Protein AF-0000000087415893 (afdb_homodimer)

Solvent-accessible surface area (backbone atoms only — not comparable to full-atom values): 10547 Å² total; per-residue (Å²): 118,69,45,80,70,49,75,46,77,46,80,34,50,35,38,40,35,32,38,32,48,84,86,47,77,44,42,33,39,37,34,57,44,80,85,52,80,60,22,23,41,38,30,36,65,82,80,17,30,31,47,74,41,27,21,70,57,33,67,35,47,67,57,49,20,64,56,62,68,42,86,50,66,66,61,30,47,51,47,23,58,53,44,41,74,73,33,50,78,59,78,69,84,60,77,76,125,116,70,44,80,71,49,76,47,75,44,78,35,50,34,39,40,35,31,38,33,48,86,86,47,77,44,42,34,41,38,35,57,43,79,84,52,80,59,23,24,41,38,30,35,64,82,80,18,30,33,46,74,40,26,21,69,56,34,68,36,48,67,57,48,20,65,57,62,69,43,86,51,67,66,60,30,48,51,47,23,57,53,42,40,73,72,32,50,77,55,78,71,82,59,78,76,124

Structure (mmCIF, N/CA/C/O backbone):
data_AF-0000000087415893-model_v1
#
loop_
_entity.id
_entity.type
_entity.pdbx_description
1 polymer 'DUF3055 domain-containing protein'
#
loop_
_atom_site.group_PDB
_atom_site.id
_atom_site.type_symbol
_atom_site.label_atom_id
_atom_site.label_alt_id
_atom_site.label_comp_id
_atom_site.label_asym_id
_atom_site.label_entity_id
_atom_site.label_seq_id
_atom_site.pdbx_PDB_ins_code
_atom_site.Cartn_x
_atom_site.Cartn_y
_atom_site.Cartn_z
_atom_site.occupancy
_atom_site.B_iso_or_equiv
_atom_site.auth_seq_id
_atom_site.auth_comp_id
_atom_site.auth_asym_id
_atom_site.auth_atom_id
_atom_site.pdbx_PDB_model_num
ATOM 1 N N . MET A 1 1 ? 3.494 25.594 3.469 1 82.75 1 MET A N 1
ATOM 2 C CA . MET A 1 1 ? 2.047 25.578 3.273 1 82.75 1 MET A CA 1
ATOM 3 C C . MET A 1 1 ? 1.619 24.359 2.455 1 82.75 1 MET A C 1
ATOM 5 O O . MET A 1 1 ? 2.301 23.984 1.502 1 82.75 1 MET A O 1
ATOM 9 N N . PHE A 1 2 ? 0.597 23.5 3.023 1 88.38 2 PHE A N 1
ATOM 10 C CA . PHE A 1 2 ? 0.115 22.344 2.279 1 88.38 2 PHE A CA 1
ATOM 11 C C . PHE A 1 2 ? -1.394 22.422 2.076 1 88.38 2 PHE A C 1
ATOM 13 O O . PHE A 1 2 ? -2.084 23.156 2.779 1 88.38 2 PHE A O 1
ATOM 20 N N . GLU A 1 3 ? -1.803 21.797 0.936 1 93.69 3 GLU A N 1
ATOM 21 C CA . GLU A 1 3 ? -3.213 21.844 0.563 1 93.69 3 GLU A CA 1
ATOM 22 C C . GLU A 1 3 ? -3.756 20.453 0.247 1 93.69 3 GLU A C 1
ATOM 24 O O . GLU A 1 3 ? -3.084 19.656 -0.406 1 93.69 3 GLU A O 1
ATOM 29 N N . ARG A 1 4 ? -4.992 20.328 0.727 1 94.38 4 ARG A N 1
ATOM 30 C CA . ARG A 1 4 ? -5.742 19.141 0.293 1 94.38 4 ARG A CA 1
ATOM 31 C C . ARG A 1 4 ? -6.391 19.391 -1.066 1 94.38 4 ARG A C 1
ATOM 33 O O . ARG A 1 4 ? -7.18 20.312 -1.23 1 94.38 4 ARG A O 1
ATOM 40 N N . LEU A 1 5 ? -6.121 18.5 -1.959 1 96.31 5 LEU A N 1
ATOM 41 C CA . LEU A 1 5 ? -6.613 18.688 -3.318 1 96.31 5 LEU A CA 1
ATOM 42 C C . LEU A 1 5 ? -7.965 18 -3.508 1 96.31 5 LEU A C 1
ATOM 44 O O . LEU A 1 5 ? -8.875 18.578 -4.117 1 96.31 5 LEU A O 1
ATOM 48 N N . TYR A 1 6 ? -8.102 16.859 -3.129 1 96.81 6 TYR A N 1
ATOM 49 C CA . TYR A 1 6 ? -9.344 16.094 -3.184 1 96.81 6 TYR A CA 1
ATOM 50 C C . TYR A 1 6 ? -9.375 15.023 -2.094 1 96.81 6 TYR A C 1
ATOM 52 O O . TYR A 1 6 ? -8.336 14.711 -1.501 1 96.81 6 TYR A O 1
ATOM 60 N N . GLU 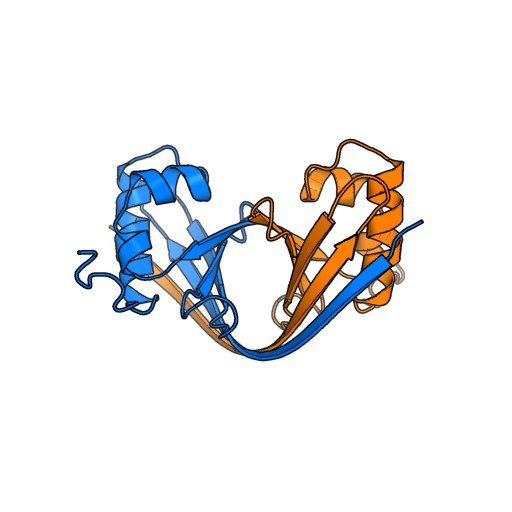A 1 7 ? -10.531 14.539 -1.816 1 97.12 7 GLU A N 1
ATOM 61 C CA . GLU A 1 7 ? -10.734 13.383 -0.952 1 97.12 7 GLU A CA 1
ATOM 62 C C . GLU A 1 7 ? -11.945 12.562 -1.404 1 97.12 7 GLU A C 1
ATOM 64 O O . GLU A 1 7 ? -13.047 13.102 -1.55 1 97.12 7 GLU A O 1
ATOM 69 N N . THR A 1 8 ? -11.672 11.383 -1.706 1 97.12 8 THR A N 1
ATOM 70 C CA . THR A 1 8 ? -12.734 10.453 -2.078 1 97.12 8 THR A CA 1
ATOM 71 C C . THR A 1 8 ? -12.742 9.242 -1.148 1 97.12 8 THR A C 1
ATOM 73 O O . THR A 1 8 ? -11.688 8.766 -0.738 1 97.12 8 THR A O 1
ATOM 76 N N . SER A 1 9 ? -13.938 8.836 -0.753 1 97.75 9 SER A N 1
ATOM 77 C CA . SER A 1 9 ? -14.102 7.668 0.11 1 97.75 9 SER A CA 1
ATOM 78 C C . SER A 1 9 ? -14.891 6.57 -0.595 1 97.75 9 SER A C 1
ATOM 80 O O . SER A 1 9 ? -15.812 6.852 -1.367 1 97.75 9 SER A O 1
ATOM 82 N N . GLU A 1 10 ? -14.539 5.387 -0.304 1 97.44 10 GLU A N 1
ATOM 83 C CA . GLU A 1 10 ? -15.297 4.23 -0.765 1 97.44 10 GLU A CA 1
ATOM 84 C C . GLU A 1 10 ? -15.266 3.1 0.261 1 97.44 10 GLU A C 1
ATOM 86 O O . GLU A 1 10 ? -14.359 3.043 1.097 1 97.44 10 GLU A O 1
ATOM 91 N N . THR A 1 11 ? -16.344 2.334 0.26 1 98 11 THR A N 1
ATOM 92 C CA . THR A 1 11 ? -16.359 1.063 0.976 1 98 11 THR A CA 1
ATOM 93 C C . THR A 1 11 ? -16.094 -0.097 0.021 1 98 11 THR A C 1
ATOM 95 O O . THR A 1 11 ? -16.812 -0.273 -0.963 1 98 11 THR A O 1
ATOM 98 N N . THR A 1 12 ? -14.992 -0.793 0.292 1 98 12 THR A N 1
ATOM 99 C CA . THR A 1 12 ? -14.625 -1.837 -0.658 1 98 12 THR A CA 1
ATOM 100 C C . THR A 1 12 ? -14.094 -3.068 0.071 1 98 12 THR A C 1
ATOM 102 O O . THR A 1 12 ? -13.93 -3.051 1.292 1 98 12 THR A O 1
ATOM 105 N N . LYS A 1 13 ? -13.938 -4.109 -0.738 1 97.94 13 LYS A N 1
ATOM 106 C CA . LYS A 1 13 ? -13.359 -5.352 -0.223 1 97.94 13 LYS A CA 1
ATOM 107 C C . LYS A 1 13 ? -11.836 -5.273 -0.175 1 97.94 13 LYS A C 1
ATOM 109 O O . LYS A 1 13 ? -11.211 -4.781 -1.112 1 97.94 13 LYS A O 1
ATOM 114 N N . VAL A 1 14 ? -11.273 -5.723 0.924 1 98.56 14 VAL A N 1
ATOM 115 C CA . VAL A 1 14 ? -9.836 -5.898 1.084 1 98.56 14 VAL A CA 1
ATOM 116 C C . VAL A 1 14 ? -9.531 -7.332 1.52 1 98.56 14 VAL A C 1
ATOM 118 O O . VAL A 1 14 ? -10.156 -7.848 2.449 1 98.56 14 VAL A O 1
ATOM 121 N N . ASN A 1 15 ? -8.648 -7.98 0.782 1 98.38 15 ASN A N 1
ATOM 122 C CA . ASN A 1 15 ? -8.148 -9.297 1.174 1 98.38 15 ASN A CA 1
ATOM 123 C C . ASN A 1 15 ? -6.734 -9.219 1.736 1 98.38 15 ASN A C 1
ATOM 125 O O . ASN A 1 15 ? -5.883 -8.523 1.186 1 98.38 15 ASN A O 1
ATOM 129 N N . PHE A 1 16 ? -6.535 -9.828 2.857 1 98.5 16 PHE A N 1
ATOM 130 C CA . PHE A 1 16 ? -5.184 -10.078 3.35 1 98.5 16 PHE A CA 1
ATOM 131 C C . PHE A 1 16 ? -4.816 -11.547 3.186 1 98.5 16 PHE A C 1
ATOM 133 O O . PHE A 1 16 ? -5.57 -12.43 3.598 1 98.5 16 PHE A O 1
ATOM 140 N N . VAL A 1 17 ? -3.65 -11.742 2.535 1 98.06 17 VAL A N 1
ATOM 141 C CA . VAL A 1 17 ? -3.279 -13.117 2.193 1 98.06 17 VAL A CA 1
ATOM 142 C C . VAL A 1 17 ? -1.827 -13.367 2.588 1 98.06 17 VAL A C 1
ATOM 144 O O . VAL A 1 17 ? -0.959 -12.523 2.367 1 98.06 17 VAL A O 1
ATOM 147 N N . GLY A 1 18 ? -1.672 -14.438 3.26 1 97.06 18 GLY A N 1
ATOM 148 C CA . GLY A 1 18 ? -0.328 -14.953 3.482 1 97.06 18 GLY A CA 1
ATOM 149 C C . GLY A 1 18 ? 0.097 -15.977 2.453 1 97.06 18 GLY A C 1
ATOM 150 O O . GLY A 1 18 ? -0.661 -16.906 2.137 1 97.06 18 GLY A O 1
ATOM 151 N N . PHE A 1 19 ? 1.213 -15.758 1.894 1 93.56 19 PHE 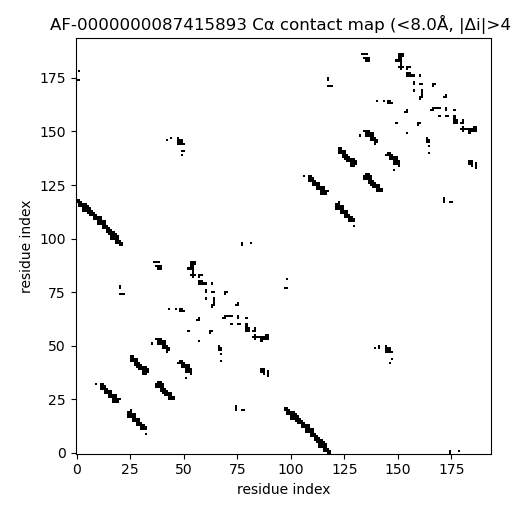A N 1
ATOM 152 C CA . PHE A 1 19 ? 1.792 -16.562 0.824 1 93.56 19 PHE A CA 1
ATOM 153 C C . PHE A 1 19 ? 3.201 -17.016 1.189 1 93.56 19 PHE A C 1
ATOM 155 O O . PHE A 1 19 ? 4.004 -16.219 1.69 1 93.56 19 PHE A O 1
ATOM 162 N N . ALA A 1 20 ? 3.475 -18.359 1.079 1 94.06 20 ALA A N 1
ATOM 163 C CA . ALA A 1 20 ? 4.832 -18.844 1.301 1 94.06 20 ALA A CA 1
ATOM 164 C C . ALA A 1 20 ? 5.406 -19.453 0.028 1 94.06 20 ALA A C 1
ATOM 166 O O . ALA A 1 20 ? 4.777 -20.312 -0.596 1 94.06 20 ALA A O 1
ATOM 167 N N . SER A 1 21 ? 6.477 -18.875 -0.347 1 89.38 21 SER A N 1
ATOM 168 C CA . SER A 1 21 ? 7.262 -19.531 -1.397 1 89.38 21 SER A CA 1
ATOM 169 C C . SER A 1 21 ? 8.289 -20.484 -0.812 1 89.38 21 SER A C 1
ATOM 171 O O . SER A 1 21 ? 8.336 -20.688 0.403 1 89.38 21 SER A O 1
ATOM 173 N N . GLU A 1 22 ? 9.133 -21.047 -1.62 1 88.69 22 GLU A N 1
ATOM 174 C CA . GLU A 1 22 ? 10.203 -21.922 -1.138 1 88.69 22 GLU A CA 1
ATOM 175 C C . GLU A 1 22 ? 11.219 -21.141 -0.304 1 88.69 22 GLU A C 1
ATOM 177 O O . GLU A 1 22 ? 11.812 -21.672 0.625 1 88.69 22 GLU A O 1
ATOM 182 N N . LYS A 1 23 ? 11.227 -19.891 -0.592 1 88.56 23 LYS A N 1
ATOM 183 C CA . LYS A 1 23 ? 12.32 -19.125 -0.017 1 88.56 23 LYS A CA 1
ATOM 184 C C . LYS A 1 23 ? 11.805 -18.141 1.039 1 88.56 23 LYS A C 1
ATOM 186 O O . LYS A 1 23 ? 12.531 -17.781 1.969 1 88.56 23 LYS A O 1
ATOM 191 N N . ALA A 1 24 ? 10.523 -17.734 0.876 1 87.5 24 ALA A N 1
ATOM 192 C CA . ALA A 1 24 ? 10.109 -16.625 1.747 1 87.5 24 ALA A CA 1
ATOM 193 C C . ALA A 1 24 ? 8.609 -16.656 1.991 1 87.5 24 ALA A C 1
ATOM 195 O O . ALA A 1 24 ? 7.863 -17.312 1.254 1 87.5 24 ALA A O 1
ATOM 196 N N . ARG A 1 25 ? 8.32 -16.031 3.117 1 92.06 25 ARG A N 1
ATOM 197 C CA . ARG A 1 25 ? 6.922 -15.766 3.447 1 92.06 25 ARG A CA 1
ATOM 198 C C . ARG A 1 25 ? 6.539 -14.336 3.082 1 92.06 25 ARG A C 1
ATOM 200 O O . ARG A 1 25 ? 7.301 -13.398 3.33 1 92.06 25 ARG A O 1
ATOM 207 N N . TYR A 1 26 ? 5.344 -14.188 2.494 1 93.81 26 TYR A N 1
ATOM 208 C CA . TYR A 1 26 ? 4.852 -12.867 2.129 1 93.81 26 TYR A CA 1
ATOM 209 C C . TYR A 1 26 ? 3.455 -12.625 2.693 1 93.81 26 TYR A C 1
ATOM 211 O O . TYR A 1 26 ? 2.623 -13.539 2.717 1 93.81 26 TYR A O 1
ATOM 219 N N . ASP A 1 27 ? 3.229 -11.469 3.191 1 97.56 27 ASP A N 1
ATOM 220 C CA . ASP A 1 27 ? 1.893 -10.969 3.498 1 97.56 27 ASP A CA 1
ATOM 221 C C . ASP A 1 27 ? 1.476 -9.883 2.51 1 97.56 27 ASP A C 1
ATOM 223 O O . ASP A 1 27 ? 2.186 -8.891 2.334 1 97.56 27 ASP A O 1
ATOM 227 N N . PHE A 1 28 ? 0.331 -10.109 1.872 1 98.19 28 PHE A N 1
ATOM 228 C CA . PHE A 1 28 ? -0.148 -9.117 0.915 1 98.19 28 PHE A CA 1
ATOM 229 C C . PHE A 1 28 ? -1.509 -8.57 1.334 1 98.19 28 PHE A C 1
ATOM 231 O O . PHE A 1 28 ? -2.357 -9.32 1.827 1 98.19 28 PHE A O 1
ATOM 238 N N . GLY A 1 29 ? -1.683 -7.301 1.17 1 98.69 29 GLY A N 1
ATOM 239 C CA . GLY A 1 29 ? -3 -6.684 1.115 1 98.69 29 GLY A CA 1
ATOM 240 C C . GLY A 1 29 ? -3.475 -6.418 -0.301 1 98.69 29 GLY A C 1
ATOM 241 O O . GLY A 1 29 ? -2.727 -5.879 -1.12 1 98.69 29 GLY A O 1
ATOM 242 N N . LEU A 1 30 ? -4.66 -6.84 -0.63 1 98.75 30 LEU A N 1
ATOM 243 C CA . LEU A 1 30 ? -5.289 -6.59 -1.922 1 98.75 30 LEU A CA 1
ATOM 244 C C . LEU A 1 30 ? -6.531 -5.719 -1.764 1 98.75 30 LEU A C 1
ATOM 246 O O . LEU A 1 30 ? -7.527 -6.152 -1.184 1 98.75 30 LEU A O 1
ATOM 250 N N . VAL A 1 31 ? -6.438 -4.52 -2.25 1 98.75 31 VAL A N 1
ATOM 251 C CA . VAL A 1 31 ? -7.551 -3.58 -2.168 1 98.75 31 VAL A CA 1
ATOM 252 C C . VAL A 1 31 ? -8.297 -3.541 -3.502 1 98.75 31 VAL A C 1
ATOM 254 O O . VAL A 1 31 ? -7.75 -3.078 -4.508 1 98.75 31 VAL A O 1
ATOM 257 N N . TYR A 1 32 ? -9.531 -3.973 -3.506 1 98.19 32 TYR A N 1
ATOM 258 C CA . TYR A 1 32 ? -10.312 -4.051 -4.738 1 98.19 32 TYR A CA 1
ATOM 259 C C . TYR A 1 32 ? -11.102 -2.77 -4.969 1 98.19 32 TYR A C 1
ATOM 261 O O . TYR A 1 32 ? -12.336 -2.783 -4.953 1 98.19 32 TYR A O 1
ATOM 269 N N . THR A 1 33 ? -10.406 -1.746 -5.254 1 96.31 33 THR A N 1
ATOM 270 C CA . THR A 1 33 ? -10.984 -0.417 -5.441 1 96.31 33 THR A CA 1
ATOM 271 C C . THR A 1 33 ? -11.438 -0.225 -6.887 1 96.31 33 THR A C 1
ATOM 273 O O . THR A 1 33 ? -10.859 -0.798 -7.809 1 96.31 33 THR A O 1
ATOM 276 N N . ASN A 1 34 ? -12.414 0.662 -7.086 1 90.88 34 ASN A N 1
ATOM 277 C CA . ASN A 1 34 ? -12.945 1.006 -8.406 1 90.88 34 ASN A CA 1
ATOM 278 C C . ASN A 1 34 ? -12.281 2.264 -8.961 1 90.88 34 ASN A C 1
ATOM 280 O O . ASN A 1 34 ? -12.656 2.744 -10.031 1 90.88 34 ASN A O 1
ATOM 284 N N . GLN A 1 35 ? -11.281 2.701 -8.305 1 95.44 35 GLN A N 1
ATOM 285 C CA . GLN A 1 35 ? -10.711 3.996 -8.664 1 95.44 35 GLN A CA 1
ATOM 286 C C . GLN A 1 35 ? -9.672 3.854 -9.773 1 95.44 35 GLN A C 1
ATOM 288 O O . GLN A 1 35 ? -9.297 4.844 -10.406 1 95.44 35 GLN A O 1
ATOM 293 N N . PHE A 1 36 ? -9.242 2.688 -10.039 1 95.69 36 PHE A N 1
ATOM 294 C CA . PHE A 1 36 ? -8.086 2.533 -10.914 1 95.69 36 PHE A CA 1
ATOM 295 C C . PHE A 1 36 ? -8.367 1.519 -12.016 1 95.69 36 PHE A C 1
ATOM 297 O O . PHE A 1 36 ? -7.574 0.603 -12.242 1 95.69 36 PHE A O 1
ATOM 304 N N . PHE A 1 37 ? -9.469 1.621 -12.664 1 93.69 37 PHE A N 1
ATOM 305 C CA . PHE A 1 37 ? -9.844 0.919 -13.891 1 93.69 37 PHE A CA 1
ATOM 306 C C . PHE A 1 37 ? -9.828 -0.589 -13.672 1 93.69 37 PHE A C 1
ATOM 308 O O . PHE A 1 37 ? -9.336 -1.339 -14.516 1 93.69 37 PHE A O 1
ATOM 315 N N . GLY A 1 38 ? -10.25 -0.931 -12.492 1 93.88 38 GLY A N 1
ATOM 316 C CA . GLY A 1 38 ? -10.422 -2.352 -12.234 1 93.88 38 GLY A CA 1
ATOM 317 C C . GLY A 1 38 ? -9.164 -3.027 -11.719 1 93.88 38 GLY A C 1
ATOM 318 O O . GLY A 1 38 ? -9.156 -4.238 -11.492 1 93.88 38 GLY A O 1
ATOM 319 N N . LYS A 1 39 ? -8.078 -2.238 -11.57 1 97.56 39 LYS A N 1
ATOM 320 C CA . LYS A 1 39 ? -6.848 -2.799 -11.023 1 97.56 39 LYS A CA 1
ATOM 321 C C . LYS A 1 39 ? -6.805 -2.664 -9.508 1 97.56 39 LYS A C 1
ATOM 323 O O . LYS A 1 39 ? -6.852 -1.554 -8.977 1 97.56 39 LYS A O 1
ATOM 328 N N . PRO A 1 40 ? -6.75 -3.789 -8.852 1 98.62 40 PRO A N 1
ATOM 329 C CA . PRO A 1 40 ? -6.57 -3.707 -7.398 1 98.62 40 PRO A CA 1
ATOM 330 C C . PRO A 1 40 ? -5.223 -3.105 -7.008 1 98.62 40 PRO A C 1
ATOM 332 O O . PRO A 1 40 ? -4.27 -3.152 -7.789 1 98.62 40 PRO A O 1
ATOM 335 N N . LEU A 1 41 ? -5.246 -2.5 -5.883 1 98.81 41 LEU A N 1
ATOM 336 C CA . LEU A 1 41 ? -4.012 -2.096 -5.219 1 98.81 41 LEU A CA 1
ATOM 337 C C . LEU A 1 41 ? -3.412 -3.254 -4.426 1 98.81 41 LEU A C 1
ATOM 339 O O . LEU A 1 41 ? -4.023 -3.74 -3.473 1 98.81 41 LEU A O 1
ATOM 343 N N . VAL A 1 42 ? -2.238 -3.723 -4.855 1 98.81 42 VAL A N 1
ATOM 344 C CA . VAL A 1 42 ? -1.542 -4.852 -4.25 1 98.81 42 VAL A CA 1
ATOM 345 C C . VAL A 1 42 ? -0.394 -4.344 -3.379 1 98.81 42 VAL A C 1
ATOM 347 O O . VAL A 1 42 ? 0.471 -3.602 -3.852 1 98.81 42 VAL A O 1
ATOM 350 N N . ILE A 1 43 ? -0.408 -4.746 -2.129 1 98.81 43 ILE A N 1
ATOM 351 C CA . ILE A 1 43 ? 0.569 -4.23 -1.178 1 98.81 43 ILE A CA 1
ATOM 352 C C . ILE A 1 43 ? 1.326 -5.391 -0.535 1 98.81 43 ILE A C 1
ATOM 354 O O . ILE A 1 43 ? 0.715 -6.305 0.019 1 98.81 43 ILE A O 1
ATOM 358 N N . CYS A 1 44 ? 2.631 -5.367 -0.675 1 97.88 44 CYS A N 1
ATOM 359 C CA . CYS A 1 44 ? 3.471 -6.273 0.1 1 97.88 44 CYS A CA 1
ATOM 360 C C . CYS A 1 44 ? 3.729 -5.719 1.495 1 97.88 44 CYS A C 1
ATOM 362 O O . CYS A 1 44 ? 4.465 -4.742 1.653 1 97.88 44 CYS A O 1
ATOM 364 N N . MET A 1 45 ? 3.303 -6.387 2.543 1 97.12 45 MET A N 1
ATOM 365 C CA . MET A 1 45 ? 3.324 -5.871 3.908 1 97.12 45 MET A CA 1
ATOM 366 C C . MET A 1 45 ? 4.738 -5.902 4.48 1 97.12 45 MET A C 1
ATOM 368 O O . MET A 1 45 ? 5.082 -5.094 5.34 1 97.12 45 MET A O 1
ATOM 372 N N . GLN A 1 46 ? 5.477 -6.789 4.031 1 94.06 46 GLN A N 1
ATOM 373 C CA . GLN A 1 46 ? 6.824 -6.941 4.562 1 94.06 46 GLN A CA 1
ATOM 374 C C . GLN A 1 46 ? 7.73 -5.805 4.098 1 94.06 46 GLN A C 1
ATOM 376 O O . GLN A 1 46 ? 8.562 -5.316 4.863 1 94.06 46 GLN A O 1
ATOM 381 N N . THR A 1 47 ? 7.582 -5.461 2.898 1 95 47 THR A N 1
ATOM 382 C CA . THR A 1 47 ? 8.516 -4.492 2.33 1 95 47 THR A CA 1
ATOM 383 C C . THR A 1 47 ? 7.871 -3.109 2.246 1 95 47 THR A C 1
ATOM 385 O O . THR A 1 47 ? 8.57 -2.105 2.082 1 95 47 THR A O 1
ATOM 388 N N . GLY A 1 48 ? 6.559 -3.064 2.244 1 97.31 48 GLY A N 1
ATOM 389 C CA . GLY A 1 48 ? 5.84 -1.81 2.102 1 97.31 48 GLY A CA 1
ATOM 390 C C . GLY A 1 48 ? 5.668 -1.381 0.657 1 97.31 48 GLY A C 1
ATOM 391 O O . GLY A 1 48 ? 5.117 -0.312 0.382 1 97.31 48 GLY A O 1
ATOM 392 N N . ARG A 1 49 ? 6.082 -2.176 -0.265 1 97.88 49 ARG A N 1
ATOM 393 C CA . ARG A 1 49 ? 5.914 -1.849 -1.677 1 97.88 49 ARG A CA 1
ATOM 394 C C . ARG A 1 49 ? 4.5 -2.164 -2.148 1 97.88 49 ARG A C 1
ATOM 396 O O . ARG A 1 49 ? 3.904 -3.156 -1.726 1 97.88 49 ARG A O 1
ATOM 403 N N . SER A 1 50 ? 4.031 -1.302 -3.1 1 98.75 50 SER A N 1
ATOM 404 C CA . SER A 1 50 ? 2.68 -1.489 -3.617 1 98.75 50 SER A CA 1
ATOM 405 C C . SER A 1 50 ? 2.602 -1.136 -5.098 1 98.75 50 SER A C 1
ATOM 407 O O . SER A 1 50 ? 3.48 -0.45 -5.625 1 98.75 50 SER A O 1
ATOM 409 N N . SER A 1 51 ? 1.556 -1.69 -5.723 1 98.44 51 SER A N 1
ATOM 410 C CA . SER A 1 51 ? 1.299 -1.394 -7.129 1 98.44 51 SER A CA 1
ATOM 411 C C . SER A 1 51 ? -0.138 -1.729 -7.512 1 98.44 51 SER A C 1
ATOM 413 O O . SER A 1 51 ? -0.766 -2.592 -6.891 1 98.44 51 SER A O 1
ATOM 415 N N . LEU A 1 52 ? -0.614 -0.983 -8.484 1 98.44 52 LEU A N 1
ATOM 416 C CA . LEU A 1 52 ? -1.873 -1.352 -9.125 1 98.44 52 LEU A CA 1
ATOM 417 C C . LEU A 1 52 ? -1.659 -2.463 -10.148 1 98.44 52 LEU A C 1
ATOM 419 O O . LEU A 1 52 ? -0.868 -2.311 -11.078 1 98.44 52 LEU A O 1
ATOM 423 N N . LEU A 1 53 ? -2.322 -3.576 -9.945 1 98.12 53 LEU A N 1
ATOM 424 C CA . LEU A 1 53 ? -2.088 -4.723 -10.82 1 98.12 53 LEU A CA 1
ATOM 425 C C . LEU A 1 53 ? -3.393 -5.453 -11.117 1 98.12 53 LEU A C 1
ATOM 427 O O . LEU A 1 53 ? -4.223 -5.641 -10.219 1 98.12 53 LEU A O 1
ATOM 431 N N . CYS A 1 54 ? -3.57 -5.773 -12.328 1 98.12 54 CYS A N 1
ATOM 432 C CA . CYS A 1 54 ? -4.559 -6.789 -12.68 1 98.12 54 CYS A CA 1
ATOM 433 C C . CYS A 1 54 ? -3.887 -8.125 -12.977 1 98.12 54 CYS A C 1
ATOM 435 O O . CYS A 1 54 ? -2.666 -8.25 -12.859 1 98.12 54 CYS A O 1
ATOM 437 N N . ALA A 1 55 ? -4.641 -9.148 -13.328 1 97.88 55 ALA A N 1
ATOM 438 C CA . ALA A 1 55 ? -4.109 -10.492 -13.562 1 97.88 55 ALA A CA 1
ATOM 439 C C . ALA A 1 55 ? -3.135 -10.492 -14.742 1 97.88 55 ALA A C 1
ATOM 441 O O . ALA A 1 55 ? -2.115 -11.188 -14.703 1 97.88 55 ALA A O 1
ATOM 442 N N . GLU A 1 56 ? -3.428 -9.695 -15.766 1 97.25 56 GLU A N 1
ATOM 443 C CA . GLU A 1 56 ? -2.539 -9.602 -16.922 1 97.25 56 GLU A CA 1
ATOM 444 C C . GLU A 1 56 ? -1.195 -8.992 -16.531 1 97.25 56 GLU A C 1
ATOM 446 O O . GLU A 1 56 ? -0.143 -9.477 -16.953 1 97.25 56 GLU A O 1
ATOM 451 N N . ASP A 1 57 ? -1.261 -7.961 -15.734 1 97.56 57 ASP A N 1
ATOM 452 C CA . ASP A 1 57 ? -0.024 -7.34 -15.266 1 97.56 57 ASP A CA 1
ATOM 453 C C . ASP A 1 57 ? 0.829 -8.328 -14.477 1 97.56 57 ASP A C 1
ATOM 455 O O . ASP A 1 57 ? 2.057 -8.336 -14.594 1 97.56 57 ASP A O 1
ATOM 459 N N . ALA A 1 58 ? 0.208 -9.219 -13.727 1 97.88 58 ALA A N 1
ATOM 460 C CA . ALA A 1 58 ? 0.889 -10.125 -12.805 1 97.88 58 ALA A CA 1
ATOM 461 C C . ALA A 1 58 ? 1.595 -11.25 -13.555 1 97.88 58 ALA A C 1
ATOM 463 O O . ALA A 1 58 ? 2.42 -11.961 -12.984 1 97.88 58 ALA A O 1
ATOM 464 N N . GLN A 1 59 ? 1.305 -11.344 -14.82 1 97.69 59 GLN A N 1
ATOM 465 C CA . GLN A 1 59 ? 1.977 -12.359 -15.625 1 97.69 59 GLN A CA 1
ATOM 466 C C . GLN A 1 59 ? 3.395 -11.93 -15.984 1 97.69 59 GLN A C 1
ATOM 468 O O . GLN A 1 59 ? 4.219 -12.75 -16.391 1 97.69 59 GLN A O 1
ATOM 473 N N . ASN A 1 60 ? 3.625 -10.672 -15.914 1 97.7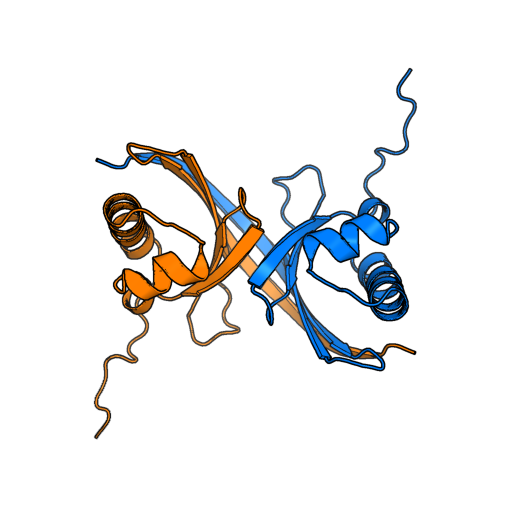5 60 ASN A N 1
ATOM 474 C CA . ASN A 1 60 ? 4.93 -10.125 -16.281 1 97.75 60 ASN A CA 1
ATOM 475 C C . ASN A 1 60 ? 5.926 -10.234 -15.133 1 97.75 60 ASN A C 1
ATOM 477 O O . ASN A 1 60 ? 5.934 -9.391 -14.234 1 97.75 60 ASN A O 1
ATOM 481 N N . ILE A 1 61 ? 6.816 -11.164 -15.266 1 97.62 61 ILE A N 1
ATOM 482 C CA . ILE A 1 61 ? 7.758 -11.5 -14.203 1 97.62 61 ILE A CA 1
ATOM 483 C C . ILE A 1 61 ? 8.664 -10.305 -13.922 1 97.62 61 ILE A C 1
ATOM 485 O O . ILE A 1 61 ? 8.984 -10.008 -12.766 1 97.62 61 ILE A O 1
ATOM 489 N N . GLU A 1 62 ? 9.07 -9.617 -14.969 1 97.62 62 GLU A N 1
ATOM 490 C CA . GLU A 1 62 ? 9.969 -8.484 -14.812 1 97.62 62 GLU A CA 1
ATOM 491 C C . GLU A 1 62 ? 9.297 -7.34 -14.055 1 97.62 62 GLU A C 1
ATOM 493 O O . GLU A 1 62 ? 9.914 -6.688 -13.211 1 97.62 62 GLU A O 1
ATOM 498 N N . VAL A 1 63 ? 8.047 -7.168 -14.352 1 97.19 63 VAL A N 1
ATOM 499 C CA . VAL A 1 63 ? 7.289 -6.125 -13.672 1 97.19 63 VAL A CA 1
ATOM 500 C C . VAL A 1 63 ? 7.18 -6.449 -12.188 1 97.19 63 VAL A C 1
ATOM 502 O O . VAL A 1 63 ? 7.375 -5.574 -11.336 1 97.19 63 VAL A O 1
ATOM 505 N N . LEU A 1 64 ? 6.922 -7.691 -11.852 1 97.81 64 LEU A N 1
ATOM 506 C CA . LEU A 1 64 ? 6.789 -8.094 -10.453 1 97.81 64 LEU A CA 1
ATOM 507 C C . LEU A 1 64 ? 8.117 -7.938 -9.711 1 97.81 64 LEU A C 1
ATOM 509 O O . LEU A 1 64 ? 8.141 -7.477 -8.57 1 97.81 64 LEU A O 1
ATOM 513 N N . LYS A 1 65 ? 9.156 -8.297 -10.375 1 97.75 65 LYS A N 1
ATOM 514 C CA . LYS A 1 65 ? 10.469 -8.172 -9.758 1 97.75 65 LYS A CA 1
ATOM 515 C C . LYS A 1 65 ? 10.805 -6.711 -9.461 1 97.75 65 LYS A C 1
ATOM 517 O O . LYS A 1 65 ? 11.289 -6.391 -8.375 1 97.75 65 LYS A O 1
ATOM 522 N N . GLN A 1 66 ? 10.492 -5.879 -10.344 1 97.31 66 GLN A N 1
ATOM 523 C CA . GLN A 1 66 ? 10.773 -4.457 -10.172 1 97.31 66 GLN A CA 1
ATOM 524 C C . GLN A 1 66 ? 9.867 -3.84 -9.102 1 97.31 66 GLN A C 1
ATOM 526 O O . GLN A 1 66 ? 10.352 -3.158 -8.195 1 97.31 66 GLN A O 1
ATOM 531 N N . LYS A 1 67 ? 8.625 -4.117 -9.141 1 97.25 67 LYS A N 1
ATOM 532 C CA . LYS A 1 67 ? 7.637 -3.449 -8.297 1 97.25 67 LYS A CA 1
ATOM 533 C C . LYS A 1 67 ? 7.754 -3.908 -6.844 1 97.25 67 LYS A C 1
ATOM 535 O O . LYS A 1 67 ? 7.555 -3.119 -5.918 1 97.25 67 LYS A O 1
ATOM 540 N N . PHE A 1 68 ? 8.156 -5.168 -6.652 1 96.88 68 PHE A N 1
ATOM 541 C CA . PHE A 1 68 ? 8.156 -5.699 -5.293 1 96.88 68 PHE A CA 1
ATOM 542 C C . PHE A 1 68 ? 9.57 -6.027 -4.836 1 96.88 68 PHE A C 1
ATOM 544 O O . PHE A 1 68 ? 9.758 -6.648 -3.787 1 96.88 68 PHE A O 1
ATOM 551 N N . ALA A 1 69 ? 10.539 -5.66 -5.578 1 94.19 69 ALA A N 1
ATOM 552 C CA . ALA A 1 69 ? 11.953 -5.836 -5.266 1 94.19 69 ALA A CA 1
ATOM 553 C C . ALA A 1 69 ? 12.273 -7.301 -4.988 1 94.19 69 ALA A C 1
ATOM 555 O O . ALA A 1 69 ? 12.891 -7.625 -3.969 1 94.19 69 ALA A O 1
ATOM 556 N N . ILE A 1 70 ? 11.875 -8.094 -5.891 1 94.06 70 ILE A N 1
ATOM 557 C CA . ILE A 1 70 ? 12.195 -9.516 -5.816 1 94.06 70 ILE A CA 1
ATOM 558 C C . ILE A 1 70 ? 13.344 -9.836 -6.77 1 94.06 70 ILE A C 1
ATOM 560 O O . ILE A 1 70 ? 13.258 -9.57 -7.969 1 94.06 70 ILE A O 1
ATOM 564 N N . ALA A 1 71 ? 14.414 -10.375 -6.246 1 91.62 71 ALA A N 1
ATOM 565 C CA . ALA A 1 71 ? 15.617 -10.609 -7.047 1 91.62 71 ALA A CA 1
ATOM 566 C C . ALA A 1 71 ? 15.531 -11.953 -7.773 1 91.62 71 ALA A C 1
ATOM 568 O O . ALA A 1 71 ? 15.953 -12.062 -8.93 1 91.62 71 ALA A O 1
ATOM 569 N N . ASP A 1 72 ? 14.938 -12.906 -7.203 1 94.25 72 ASP A N 1
ATOM 570 C CA . ASP A 1 72 ? 14.961 -14.281 -7.699 1 94.25 72 ASP A CA 1
ATOM 571 C C . ASP A 1 72 ? 13.812 -14.531 -8.672 1 94.25 72 ASP A C 1
ATOM 573 O O . ASP A 1 72 ? 12.648 -14.32 -8.336 1 94.25 72 ASP A O 1
ATOM 577 N N . ASP A 1 73 ? 14.148 -15.094 -9.836 1 95.31 73 ASP A N 1
ATOM 578 C CA . ASP A 1 73 ? 13.164 -15.336 -10.883 1 95.31 73 ASP A CA 1
ATOM 579 C C . ASP A 1 73 ? 12.141 -16.375 -10.445 1 95.31 73 ASP A C 1
ATOM 581 O O . ASP A 1 73 ? 10.953 -16.266 -10.742 1 95.31 73 ASP A O 1
ATOM 585 N N . GLU A 1 74 ? 12.586 -17.328 -9.828 1 95.19 74 GLU A N 1
ATOM 586 C CA . GLU A 1 74 ? 11.68 -18.391 -9.391 1 95.19 74 GLU A CA 1
ATOM 587 C C . GLU A 1 74 ? 10.672 -17.875 -8.375 1 95.19 74 GLU A C 1
ATOM 589 O O . GLU A 1 74 ? 9.484 -18.203 -8.445 1 95.19 74 GLU A O 1
ATOM 594 N N . GLU A 1 75 ? 11.117 -17.062 -7.461 1 93.94 75 GLU A N 1
ATOM 595 C CA . GLU A 1 75 ? 10.227 -16.438 -6.484 1 93.94 75 GLU A CA 1
ATOM 596 C C . GLU A 1 75 ? 9.195 -15.547 -7.168 1 93.94 75 GLU A C 1
ATOM 598 O O . GLU A 1 75 ? 8.016 -15.562 -6.816 1 93.94 75 GLU A O 1
ATOM 603 N N . ALA A 1 76 ? 9.688 -14.844 -8.148 1 95.94 76 ALA A N 1
ATOM 604 C CA . ALA A 1 76 ? 8.789 -13.961 -8.898 1 95.94 76 ALA A CA 1
ATOM 605 C C . ALA A 1 76 ? 7.746 -14.773 -9.672 1 95.94 76 ALA A C 1
ATOM 607 O O . ALA A 1 76 ? 6.586 -14.367 -9.766 1 95.94 76 ALA A O 1
ATOM 608 N N . HIS A 1 77 ? 8.18 -15.875 -10.195 1 96.81 77 HIS A N 1
ATOM 609 C CA . HIS A 1 77 ? 7.262 -16.75 -10.906 1 96.81 77 HIS A CA 1
ATOM 610 C C . HIS A 1 77 ? 6.191 -17.297 -9.969 1 96.81 77 HIS A C 1
ATOM 612 O O . HIS A 1 77 ? 5.016 -17.359 -10.328 1 96.81 77 HIS A O 1
ATOM 618 N N . GLU A 1 78 ? 6.578 -17.75 -8.812 1 96.69 78 GLU A N 1
ATOM 619 C CA . GLU A 1 78 ? 5.621 -18.25 -7.832 1 96.69 78 GLU A CA 1
ATOM 620 C C . GLU A 1 78 ? 4.629 -17.172 -7.418 1 96.69 78 GLU A C 1
ATOM 622 O O . GLU A 1 78 ? 3.432 -17.438 -7.301 1 96.69 78 GLU A O 1
ATOM 627 N N . LEU A 1 79 ? 5.141 -15.977 -7.262 1 96.38 79 LEU A N 1
ATOM 628 C CA . LEU A 1 79 ? 4.254 -14.859 -6.938 1 96.38 79 LEU A CA 1
ATOM 629 C C . LEU A 1 79 ? 3.295 -14.578 -8.086 1 96.38 79 LEU A C 1
ATOM 631 O O . LEU A 1 79 ? 2.117 -14.289 -7.859 1 96.38 79 LEU A O 1
ATOM 635 N N . SER A 1 80 ? 3.791 -14.609 -9.258 1 97.56 80 SER A N 1
ATOM 636 C CA . SER A 1 80 ? 2.971 -14.406 -10.445 1 97.56 80 SER A CA 1
ATOM 637 C C . SER A 1 80 ? 1.774 -15.359 -10.461 1 97.56 80 SER A C 1
ATOM 639 O O . SER A 1 80 ? 0.633 -14.922 -10.625 1 97.56 80 SER A O 1
ATOM 641 N N . LEU A 1 81 ? 2.057 -16.562 -10.234 1 96.75 81 LEU A N 1
ATOM 642 C CA . LEU A 1 81 ? 0.989 -17.547 -10.242 1 96.75 81 LEU A CA 1
ATOM 643 C C . LEU A 1 81 ? -0.011 -17.281 -9.125 1 96.75 81 LEU A C 1
ATOM 645 O O . LEU A 1 81 ? -1.224 -17.375 -9.336 1 96.75 81 LEU A O 1
ATOM 649 N N . PHE A 1 82 ? 0.486 -16.984 -8.047 1 96.81 82 PHE A N 1
ATOM 650 C CA . PHE A 1 82 ? -0.3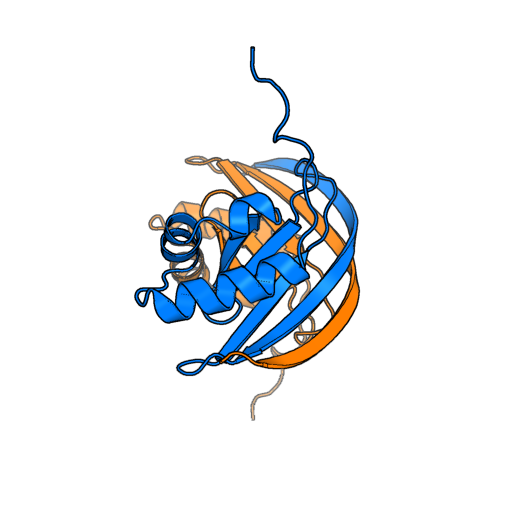65 -16.688 -6.902 1 96.81 82 PHE A CA 1
ATOM 651 C C . PHE A 1 82 ? -1.282 -15.508 -7.191 1 96.81 82 PHE A C 1
ATOM 653 O O . PHE A 1 82 ? -2.498 -15.602 -7.016 1 96.81 82 PHE A O 1
ATOM 660 N N . LEU A 1 83 ? -0.736 -14.414 -7.676 1 97.56 83 LEU A N 1
ATOM 661 C CA . LEU A 1 83 ? -1.49 -13.188 -7.891 1 97.56 83 LEU A CA 1
ATOM 662 C C . LEU A 1 83 ? -2.496 -13.352 -9.023 1 97.56 83 LEU A C 1
ATOM 664 O O . LEU A 1 83 ? -3.588 -12.781 -8.984 1 97.56 83 LEU A O 1
ATOM 668 N N . GLN A 1 84 ? -2.113 -14.125 -9.984 1 97.31 84 GLN A N 1
ATOM 669 C CA . GLN A 1 84 ? -3.045 -14.359 -11.086 1 97.31 84 GLN A CA 1
ATOM 670 C C . GLN A 1 84 ? -4.34 -14.992 -10.586 1 97.31 84 GLN A C 1
ATOM 672 O O . GLN A 1 84 ? -5.41 -14.758 -11.148 1 97.31 84 GLN A O 1
ATOM 677 N N . GLY A 1 85 ? -4.199 -15.711 -9.555 1 96.25 85 GLY A N 1
ATOM 678 C CA . GLY A 1 85 ? -5.371 -16.359 -8.992 1 96.25 85 GLY A CA 1
ATOM 679 C C . GLY A 1 85 ? -6.184 -15.453 -8.094 1 96.25 85 GLY A C 1
ATOM 680 O O . GLY A 1 85 ? -7.297 -15.805 -7.688 1 96.25 85 GLY A O 1
ATOM 681 N N . HIS A 1 86 ? -5.715 -14.289 -7.816 1 97.62 86 HIS A N 1
ATOM 682 C CA . HIS A 1 86 ? -6.371 -13.422 -6.844 1 97.62 86 HIS A CA 1
ATOM 683 C C . HIS A 1 86 ? -6.75 -12.086 -7.473 1 97.62 86 HIS A C 1
ATOM 685 O O . HIS A 1 86 ? -7.465 -11.289 -6.859 1 97.62 86 HIS A O 1
ATOM 691 N N . LEU A 1 87 ? -6.293 -11.82 -8.656 1 98 87 LEU A N 1
ATOM 692 C CA . LEU A 1 87 ? -6.531 -10.523 -9.289 1 98 87 LEU A CA 1
ATOM 693 C C . LEU A 1 87 ? -7.488 -10.664 -10.469 1 98 87 LEU A C 1
ATOM 695 O O . LEU A 1 87 ? -7.453 -11.672 -11.188 1 98 87 LEU A O 1
ATOM 699 N N . PRO A 1 88 ? -8.289 -9.68 -10.656 1 97.56 88 PRO A N 1
ATOM 700 C CA . PRO A 1 88 ? -9.203 -9.719 -11.805 1 97.56 88 PRO A CA 1
ATOM 701 C C . PRO A 1 88 ? -8.484 -9.477 -13.133 1 97.56 88 PRO A C 1
ATOM 703 O O . PRO A 1 88 ? -7.402 -8.883 -13.156 1 97.56 88 PRO A O 1
ATOM 706 N N . HIS A 1 89 ? -9.109 -10.008 -14.172 1 95.75 89 HIS A N 1
ATOM 707 C CA . HIS A 1 89 ? -8.688 -9.656 -15.523 1 95.75 89 HIS A CA 1
ATOM 708 C C . HIS A 1 89 ? -9.305 -8.336 -15.969 1 95.75 89 HIS A C 1
ATOM 710 O O . HIS A 1 89 ? -10.445 -8.031 -15.609 1 95.75 89 HIS A O 1
ATOM 716 N N . THR A 1 90 ? -8.453 -7.559 -16.531 1 89.94 90 THR A N 1
ATOM 717 C CA . THR A 1 90 ? -8.992 -6.324 -17.094 1 89.94 90 THR A CA 1
ATOM 718 C C . THR A 1 90 ? -8.961 -6.371 -18.625 1 89.94 90 THR A C 1
ATOM 720 O O . THR A 1 90 ? -8.094 -7.031 -19.203 1 89.94 90 THR A O 1
ATOM 723 N N . ASP A 1 91 ? -10.062 -6.465 -19.375 1 71.19 91 ASP A N 1
ATOM 724 C CA . ASP A 1 91 ? -10.234 -6.57 -20.828 1 71.19 91 ASP A CA 1
ATOM 725 C C . ASP A 1 91 ? -9.227 -5.691 -21.562 1 71.19 91 ASP A C 1
ATOM 727 O O . ASP A 1 91 ? -9.328 -5.516 -22.781 1 71.19 91 ASP A O 1
ATOM 731 N N . HIS A 1 92 ? -8.297 -5.125 -21.062 1 56.59 92 HIS A N 1
ATOM 732 C CA . HIS A 1 92 ? -7.598 -4.262 -22 1 56.59 92 HIS A CA 1
ATOM 733 C C . HIS A 1 92 ? -6.871 -5.082 -23.062 1 56.59 92 HIS A C 1
ATOM 735 O O . HIS A 1 92 ? -6.102 -4.535 -23.859 1 56.59 92 HIS A O 1
ATOM 741 N N . ALA A 1 93 ? -6.742 -6.379 -23.078 1 44.91 93 ALA A N 1
ATOM 742 C CA . ALA A 1 93 ? -6.168 -6.973 -24.281 1 44.91 93 ALA A CA 1
ATOM 743 C C . ALA A 1 93 ? -6.789 -6.371 -25.547 1 44.91 93 ALA A C 1
ATOM 745 O O . ALA A 1 93 ? -6.578 -6.875 -26.641 1 44.91 93 ALA A O 1
ATOM 746 N N . LEU A 1 94 ? -7.891 -5.711 -25.547 1 41.66 94 LEU A N 1
ATOM 747 C CA . LEU A 1 94 ? -8.422 -5.344 -26.859 1 41.66 94 LEU A CA 1
ATOM 748 C C . LEU A 1 94 ? -7.375 -4.602 -27.672 1 41.66 94 LEU A C 1
ATOM 750 O O . LEU A 1 94 ? -6.43 -4.039 -27.125 1 41.66 94 LEU A O 1
ATOM 754 N N . THR A 1 95 ? -7.742 -4.32 -29.031 1 36.25 95 THR A N 1
ATOM 755 C CA . THR A 1 95 ? -7.289 -3.941 -30.375 1 36.25 95 THR A CA 1
ATOM 756 C C . THR A 1 95 ? -6.633 -2.562 -30.344 1 36.25 95 THR A C 1
ATOM 758 O O . THR A 1 95 ? -7.305 -1.558 -30.094 1 36.25 95 THR A O 1
ATOM 761 N N . GLN A 1 96 ? -5.742 -2.291 -29.547 1 24.97 96 GLN A N 1
ATOM 762 C CA . GLN A 1 96 ? -5.293 -1.013 -30.094 1 24.97 96 GLN A CA 1
ATOM 763 C C . GLN A 1 96 ? -5.086 -1.1 -31.594 1 24.97 96 GLN A C 1
ATOM 765 O O . GLN A 1 96 ? -4.383 -1.99 -32.094 1 24.97 96 GLN A O 1
ATOM 770 N N . TYR A 1 97 ? -5.973 -0.413 -32.281 1 27.06 97 TYR A N 1
ATOM 771 C CA . TYR A 1 97 ? -5.719 -0.125 -33.719 1 27.06 97 TYR A CA 1
ATOM 772 C C . TYR A 1 97 ? -4.336 0.489 -33.906 1 27.06 97 TYR A C 1
ATOM 774 O O . TYR A 1 97 ? -3.838 1.193 -33 1 27.06 97 TYR A O 1
ATOM 782 N N . MET B 1 1 ? 7.5 -24.547 -5.535 1 82.88 1 MET B N 1
ATOM 783 C CA . MET B 1 1 ? 6.207 -24.828 -4.918 1 82.88 1 MET B CA 1
ATOM 784 C C . MET B 1 1 ? 5.809 -23.719 -3.953 1 82.88 1 MET B C 1
ATOM 786 O O . MET B 1 1 ? 6.648 -23.188 -3.227 1 82.88 1 MET B O 1
ATOM 790 N N . PHE B 1 2 ? 4.5 -23.109 -4.145 1 88.44 2 PHE B N 1
ATOM 791 C CA . PHE B 1 2 ? 4.047 -22.062 -3.236 1 88.44 2 PHE B CA 1
ATOM 792 C C . PHE B 1 2 ? 2.727 -22.453 -2.58 1 88.44 2 PHE B C 1
ATOM 794 O O . PHE B 1 2 ? 2.029 -23.344 -3.057 1 88.44 2 PHE B O 1
ATOM 801 N N . GLU B 1 3 ? 2.568 -21.875 -1.353 1 93.81 3 GLU B N 1
ATOM 802 C CA . GLU B 1 3 ? 1.389 -22.219 -0.563 1 93.81 3 GLU B CA 1
ATOM 803 C C . GLU B 1 3 ? 0.693 -20.953 -0.042 1 93.81 3 GLU B C 1
ATOM 805 O O . GLU B 1 3 ? 1.354 -20.016 0.383 1 93.81 3 GLU B O 1
ATOM 810 N N . ARG B 1 4 ? -0.64 -21.109 -0.093 1 94.44 4 ARG B N 1
ATOM 811 C CA . ARG B 1 4 ? -1.441 -20.094 0.595 1 94.44 4 ARG B CA 1
ATOM 812 C C . ARG B 1 4 ? -1.562 -20.422 2.082 1 94.44 4 ARG B C 1
ATOM 814 O O . ARG B 1 4 ? -2.055 -21.484 2.455 1 94.44 4 ARG B O 1
ATOM 821 N N . LEU B 1 5 ? -1.201 -19.469 2.873 1 96.44 5 LEU B N 1
ATOM 822 C CA . LEU B 1 5 ? -1.184 -19.719 4.312 1 96.44 5 LEU B CA 1
ATOM 823 C C . LEU B 1 5 ? -2.514 -19.312 4.945 1 96.44 5 LEU B C 1
ATOM 825 O O . LEU B 1 5 ? -3.041 -20.047 5.793 1 96.44 5 LEU B O 1
ATOM 829 N N . TYR B 1 6 ? -3.014 -18.25 4.668 1 96.94 6 TYR B N 1
ATOM 830 C CA . TYR B 1 6 ? -4.305 -17.75 5.137 1 96.94 6 TYR B CA 1
ATOM 831 C C . TYR B 1 6 ? -4.895 -16.75 4.148 1 96.94 6 TYR B C 1
ATOM 833 O O . TYR B 1 6 ? -4.191 -16.25 3.27 1 96.94 6 TYR B O 1
ATOM 841 N N . GLU B 1 7 ? -6.156 -16.516 4.273 1 97.19 7 GLU B N 1
ATOM 842 C CA . GLU B 1 7 ? -6.859 -15.461 3.555 1 97.19 7 GLU B CA 1
ATOM 843 C C . GLU B 1 7 ? -8.008 -14.898 4.387 1 97.19 7 GLU B C 1
ATOM 845 O O . GLU B 1 7 ? -8.867 -15.641 4.855 1 97.19 7 GLU B O 1
ATOM 850 N N . THR B 1 8 ? -7.906 -13.664 4.617 1 97.19 8 THR B N 1
ATOM 851 C CA . THR B 1 8 ? -8.961 -12.969 5.344 1 97.19 8 THR B CA 1
ATOM 852 C C . THR B 1 8 ? -9.516 -11.812 4.512 1 97.19 8 THR B C 1
ATOM 854 O O . THR B 1 8 ? -8.766 -11.133 3.812 1 97.19 8 THR B O 1
ATOM 857 N N . SER B 1 9 ? -10.82 -11.68 4.523 1 97.75 9 SER B N 1
ATOM 858 C CA . SER B 1 9 ? -11.492 -10.602 3.803 1 97.75 9 SER B CA 1
ATOM 859 C C . SER B 1 9 ? -12.227 -9.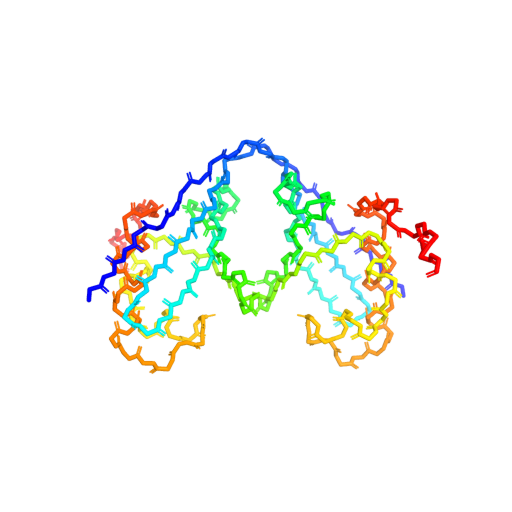664 4.758 1 97.75 9 SER B C 1
ATOM 861 O O . SER B 1 9 ? -12.766 -10.102 5.777 1 97.75 9 SER B O 1
ATOM 863 N N . GLU B 1 10 ? -12.25 -8.445 4.41 1 97.44 10 GLU B N 1
ATOM 864 C CA . GLU B 1 10 ? -13.047 -7.453 5.129 1 97.44 10 GLU B CA 1
ATOM 865 C C . GLU B 1 10 ? -13.578 -6.379 4.184 1 97.44 10 GLU B C 1
ATOM 867 O O . GLU B 1 10 ? -13.016 -6.16 3.107 1 97.44 10 GLU B O 1
ATOM 872 N N . THR B 1 11 ? -14.75 -5.871 4.543 1 98 11 THR B N 1
ATOM 873 C CA . THR B 1 11 ? -15.258 -4.66 3.908 1 98 11 THR B CA 1
ATOM 874 C C . THR B 1 11 ? -14.961 -3.436 4.77 1 98 11 THR B C 1
ATOM 876 O O . THR B 1 11 ? -15.359 -3.377 5.934 1 98 11 THR B O 1
ATOM 879 N N . THR B 1 12 ? -14.164 -2.525 4.199 1 98 12 THR B N 1
ATOM 880 C CA . THR B 1 12 ? -13.742 -1.396 5.02 1 98 12 THR B CA 1
ATOM 881 C C . THR B 1 12 ? -13.734 -0.106 4.203 1 98 12 THR B C 1
ATOM 883 O O . THR B 1 12 ? -13.961 -0.133 2.99 1 98 12 THR B O 1
ATOM 886 N N . LYS B 1 13 ? -13.562 0.971 4.957 1 98 13 LYS B N 1
ATOM 887 C CA . LYS B 1 13 ? -13.453 2.285 4.332 1 98 13 LYS B CA 1
ATOM 888 C C . LYS B 1 13 ? -12.047 2.523 3.801 1 98 13 LYS B C 1
ATOM 890 O O . LYS B 1 13 ? -11.062 2.201 4.469 1 98 13 LYS B O 1
ATOM 895 N N . VAL B 1 14 ? -11.961 3.043 2.594 1 98.62 14 VAL B N 1
ATOM 896 C CA . VAL B 1 14 ? -10.711 3.508 1.992 1 98.62 14 VAL B CA 1
ATOM 897 C C . VAL B 1 14 ? -10.867 4.953 1.529 1 98.62 14 VAL B C 1
ATOM 899 O O . VAL B 1 14 ? -11.852 5.297 0.862 1 98.62 14 VAL B O 1
ATOM 902 N N . ASN B 1 15 ? -9.953 5.801 1.981 1 98.38 15 ASN B N 1
ATOM 903 C CA . ASN B 1 15 ? -9.891 7.176 1.495 1 98.38 15 ASN B CA 1
ATOM 904 C C . ASN B 1 15 ? -8.742 7.375 0.512 1 98.38 15 ASN B C 1
ATOM 906 O O . ASN B 1 15 ? -7.629 6.898 0.748 1 98.38 15 ASN B O 1
ATOM 910 N N . PHE B 1 16 ? -9.031 7.969 -0.599 1 98.5 16 PHE B N 1
ATOM 911 C CA . PHE B 1 16 ? -7.988 8.484 -1.483 1 98.5 16 PHE B CA 1
ATOM 912 C C . PHE B 1 16 ? -7.906 10 -1.395 1 98.5 16 PHE B C 1
ATOM 914 O O . PHE B 1 16 ? -8.914 10.695 -1.519 1 98.5 16 PHE B O 1
ATOM 921 N N . VAL B 1 17 ? -6.66 10.445 -1.138 1 98.12 17 VAL B N 1
ATOM 922 C CA . VAL B 1 17 ? -6.5 11.875 -0.883 1 98.12 17 VAL B CA 1
ATOM 923 C C . VAL B 1 17 ? -5.332 12.414 -1.708 1 98.12 17 VAL B C 1
ATOM 925 O O . VAL B 1 17 ? -4.285 11.773 -1.808 1 98.12 17 VAL B O 1
ATOM 928 N N . GLY B 1 18 ? -5.629 13.477 -2.348 1 97.06 18 GLY B N 1
ATOM 929 C CA . GLY B 1 18 ? -4.562 14.25 -2.967 1 97.06 18 GLY B CA 1
ATOM 930 C C . GLY B 1 18 ? -4.055 15.375 -2.088 1 97.06 18 GLY B C 1
ATOM 931 O O . GLY B 1 18 ? -4.844 16.125 -1.517 1 97.06 18 GLY B O 1
ATOM 932 N N . PHE B 1 19 ? -2.807 15.414 -1.916 1 93.62 19 PHE B N 1
ATOM 933 C CA . PHE B 1 19 ? -2.094 16.359 -1.059 1 93.62 19 PHE B CA 1
ATOM 934 C C . PHE B 1 19 ? -1.003 17.078 -1.838 1 93.62 19 PHE B C 1
ATOM 936 O O . PHE B 1 19 ? -0.257 16.453 -2.598 1 93.62 19 PHE B O 1
ATOM 943 N N . ALA B 1 20 ? -0.986 18.453 -1.777 1 94.06 20 ALA B N 1
ATOM 944 C CA . ALA B 1 20 ? 0.096 19.203 -2.398 1 94.06 20 ALA B CA 1
ATOM 945 C C . ALA B 1 20 ? 0.899 19.969 -1.352 1 94.06 20 ALA B C 1
ATOM 947 O O . ALA B 1 20 ? 0.33 20.688 -0.525 1 94.06 20 ALA B O 1
ATOM 948 N N . SER B 1 21 ? 2.133 19.656 -1.354 1 89.44 21 SER B N 1
ATOM 949 C CA . SER B 1 21 ? 3.051 20.484 -0.582 1 89.44 21 SER B CA 1
ATOM 950 C C . SER B 1 21 ? 3.627 21.609 -1.434 1 89.44 21 SER B C 1
ATOM 952 O O . SER B 1 21 ? 3.252 21.781 -2.596 1 89.44 21 SER B O 1
ATOM 954 N N . GLU B 1 22 ? 4.535 22.375 -0.902 1 88.88 22 GLU B N 1
ATOM 955 C CA . GLU B 1 22 ? 5.195 23.438 -1.668 1 88.88 22 GLU B CA 1
ATOM 956 C C . GLU B 1 22 ? 6.035 22.844 -2.801 1 88.88 22 GLU B C 1
ATOM 958 O O . GLU B 1 22 ? 6.18 23.469 -3.857 1 88.88 22 GLU B O 1
ATOM 963 N N . LYS B 1 23 ? 6.398 21.625 -2.586 1 88.56 23 LYS B N 1
ATOM 964 C CA . LYS B 1 23 ? 7.395 21.078 -3.496 1 88.56 23 LYS B CA 1
ATOM 965 C C . LYS B 1 23 ? 6.793 19.969 -4.363 1 88.56 23 LYS B C 1
ATOM 967 O O . LYS B 1 23 ? 7.254 19.734 -5.484 1 88.56 23 LYS B O 1
ATOM 972 N N . ALA B 1 24 ? 5.754 19.328 -3.832 1 87.31 24 ALA B N 1
ATOM 973 C CA . ALA B 1 24 ? 5.328 18.141 -4.562 1 87.31 24 ALA B CA 1
ATOM 974 C C . ALA B 1 24 ? 3.854 17.844 -4.316 1 87.31 24 ALA B C 1
ATOM 976 O O . ALA B 1 24 ? 3.262 18.344 -3.359 1 87.31 24 ALA B O 1
ATOM 977 N N . ARG B 1 25 ? 3.352 17.141 -5.312 1 92.06 25 ARG B N 1
ATOM 978 C CA . ARG B 1 25 ? 2.014 16.562 -5.195 1 92.06 25 ARG B CA 1
ATOM 979 C C . ARG B 1 25 ? 2.072 15.102 -4.777 1 92.06 25 ARG B C 1
ATOM 981 O O . ARG B 1 25 ? 2.9 14.344 -5.281 1 92.06 25 ARG B O 1
ATOM 988 N N . TYR B 1 26 ? 1.178 14.734 -3.85 1 93.81 26 TYR B N 1
ATOM 989 C CA . TYR B 1 26 ? 1.114 13.344 -3.398 1 93.81 26 TYR B CA 1
ATOM 990 C C . TYR B 1 26 ? -0.306 12.805 -3.5 1 93.81 26 TYR B C 1
ATOM 992 O O . TYR B 1 26 ? -1.272 13.523 -3.234 1 93.81 26 TYR B O 1
ATOM 1000 N N . ASP B 1 27 ? -0.436 11.602 -3.936 1 97.62 27 ASP B N 1
ATOM 1001 C CA . ASP B 1 27 ? -1.664 10.82 -3.824 1 97.62 27 ASP B CA 1
ATOM 1002 C C . ASP B 1 27 ? -1.515 9.703 -2.795 1 97.62 27 ASP B C 1
ATOM 1004 O O . ASP B 1 27 ? -0.598 8.883 -2.889 1 97.62 27 ASP B O 1
ATOM 1008 N N . PHE B 1 28 ? -2.422 9.711 -1.819 1 98.25 28 PHE B N 1
ATOM 1009 C CA . PHE B 1 28 ? -2.357 8.672 -0.796 1 98.25 28 PHE B CA 1
ATOM 1010 C C . PHE B 1 28 ? -3.635 7.844 -0.786 1 98.25 28 PHE B C 1
ATOM 1012 O O . PHE B 1 28 ? -4.73 8.375 -0.963 1 98.25 28 PHE B O 1
ATOM 1019 N N . GLY B 1 29 ? -3.486 6.57 -0.617 1 98.69 29 GLY B N 1
ATOM 1020 C CA . GLY B 1 29 ? -4.559 5.695 -0.17 1 98.69 29 GLY B CA 1
ATOM 1021 C C . GLY B 1 29 ? -4.496 5.379 1.312 1 98.69 29 GLY B C 1
ATOM 1022 O O . GLY B 1 29 ? -3.432 5.039 1.834 1 98.69 29 GLY B O 1
ATOM 1023 N N . LEU B 1 30 ? -5.578 5.562 2.012 1 98.75 30 LEU B N 1
ATOM 1024 C CA . LEU B 1 30 ? -5.703 5.234 3.428 1 98.75 30 LEU B CA 1
ATOM 1025 C C . LEU B 1 30 ? -6.715 4.117 3.643 1 98.75 30 LEU B C 1
ATOM 1027 O O . LEU B 1 30 ? -7.914 4.309 3.422 1 98.75 30 LEU B O 1
ATOM 1031 N N . VAL B 1 31 ? -6.223 2.975 4.031 1 98.75 31 VAL B N 1
ATOM 1032 C CA . VAL B 1 31 ? -7.082 1.821 4.277 1 98.75 31 VAL B CA 1
ATOM 1033 C C . VAL B 1 31 ? -7.34 1.676 5.773 1 98.75 31 VAL B C 1
ATOM 1035 O O . VAL B 1 31 ? -6.422 1.368 6.539 1 98.75 31 VAL B O 1
ATOM 1038 N N . TYR B 1 32 ? -8.578 1.84 6.18 1 98.19 32 TYR B N 1
ATOM 1039 C CA . TYR B 1 32 ? -8.922 1.802 7.598 1 98.19 32 TYR B CA 1
ATOM 1040 C C . TYR B 1 32 ? -9.32 0.393 8.023 1 98.19 32 TYR B C 1
ATOM 1042 O O . TYR B 1 32 ? -10.461 0.154 8.414 1 98.19 32 TYR B O 1
ATOM 1050 N N . THR B 1 33 ? -8.375 -0.458 8.031 1 96.38 33 THR B N 1
ATOM 1051 C CA . THR B 1 33 ? -8.57 -1.867 8.352 1 96.38 33 THR B CA 1
ATOM 1052 C C . THR B 1 33 ? -8.484 -2.094 9.859 1 96.38 33 THR B C 1
ATOM 1054 O O . THR B 1 33 ? -7.777 -1.37 10.562 1 96.38 33 THR B O 1
ATOM 1057 N N . ASN B 1 34 ? -9.133 -3.15 10.336 1 91.06 34 ASN B N 1
ATOM 1058 C CA . ASN B 1 34 ? -9.117 -3.539 11.742 1 91.06 34 ASN B CA 1
ATOM 1059 C C . ASN B 1 34 ? -8.07 -4.613 12.016 1 91.06 34 ASN B C 1
ATOM 1061 O O . ASN B 1 34 ? -7.969 -5.121 13.133 1 91.06 34 ASN B O 1
ATOM 1065 N N . GLN B 1 35 ? -7.266 -4.867 11.055 1 95.5 35 GLN B N 1
ATOM 1066 C CA . GLN B 1 35 ? -6.352 -6.004 11.164 1 95.5 35 GLN B CA 1
ATOM 1067 C C . GLN B 1 35 ? -5.07 -5.613 11.898 1 95.5 35 GLN B C 1
ATOM 1069 O O . GLN B 1 35 ? -4.316 -6.48 12.336 1 95.5 35 GLN B O 1
ATOM 1074 N N . PHE B 1 36 ? -4.84 -4.367 12.062 1 95.75 36 PHE B N 1
ATOM 1075 C CA . PHE B 1 36 ? -3.525 -3.945 12.531 1 95.75 36 PHE B CA 1
ATOM 1076 C C . PHE B 1 36 ? -3.654 -2.973 13.703 1 95.75 36 PHE B C 1
ATOM 1078 O O . PHE B 1 36 ? -3.041 -1.904 13.695 1 95.75 36 PHE B O 1
ATOM 1085 N N . PHE B 1 37 ? -4.457 -3.283 14.656 1 93.62 37 PHE B N 1
ATOM 1086 C CA . PHE B 1 37 ? -4.57 -2.633 15.961 1 93.62 37 PHE B CA 1
ATOM 1087 C C . PHE B 1 37 ? -4.934 -1.16 15.797 1 93.62 37 PHE B C 1
ATOM 1089 O O . PHE B 1 37 ? -4.363 -0.299 16.469 1 93.62 37 PHE B O 1
ATOM 1096 N N . GLY B 1 38 ? -5.762 -0.951 14.82 1 93.81 38 GLY B N 1
ATOM 1097 C CA . GLY B 1 38 ? -6.297 0.395 14.688 1 93.81 38 GLY B CA 1
ATOM 1098 C C . GLY B 1 38 ? -5.434 1.294 13.82 1 93.81 38 GLY B C 1
ATOM 1099 O O . GLY B 1 38 ? -5.742 2.475 13.641 1 93.81 38 GLY B O 1
ATOM 1100 N N . LYS B 1 39 ? -4.305 0.746 13.32 1 97.56 39 LYS B N 1
ATOM 1101 C CA . LYS B 1 39 ? -3.449 1.526 12.438 1 97.56 39 LYS B CA 1
ATOM 1102 C C . LYS B 1 39 ? -3.861 1.346 10.977 1 97.56 39 LYS B C 1
ATOM 1104 O O . LYS B 1 39 ? -3.826 0.231 10.453 1 97.56 39 LYS B O 1
ATOM 1109 N N . PRO B 1 40 ? -4.258 2.422 10.359 1 98.62 40 PRO B N 1
ATOM 1110 C CA . PRO B 1 40 ? -4.535 2.326 8.93 1 98.62 40 PRO B CA 1
ATOM 1111 C C . PRO B 1 40 ? -3.289 2.008 8.109 1 98.62 40 PRO B C 1
ATOM 1113 O O . PRO B 1 40 ? -2.17 2.285 8.547 1 98.62 40 PRO B O 1
ATOM 1116 N N . LEU B 1 41 ? -3.545 1.367 7.02 1 98.81 41 LEU B N 1
ATOM 1117 C CA . LEU B 1 41 ? -2.529 1.21 5.984 1 98.81 41 LEU B CA 1
ATOM 1118 C C . LEU B 1 41 ? -2.469 2.443 5.09 1 98.81 41 LEU B C 1
ATOM 1120 O O . LEU B 1 41 ? -3.438 2.76 4.395 1 98.81 41 LEU B O 1
ATOM 1124 N N . VAL B 1 42 ? -1.342 3.166 5.148 1 98.81 42 VAL B N 1
ATOM 1125 C CA . VAL B 1 42 ? -1.125 4.395 4.395 1 98.81 42 VAL B CA 1
ATOM 1126 C C . VAL B 1 42 ? -0.232 4.109 3.188 1 98.81 42 VAL B C 1
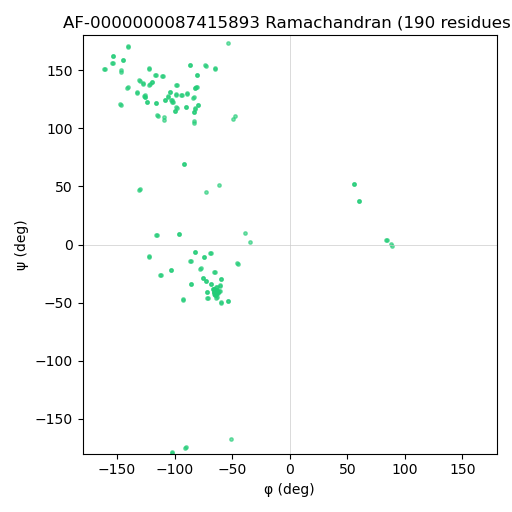ATOM 1128 O O . VAL B 1 42 ? 0.875 3.588 3.336 1 98.81 42 VAL B O 1
ATOM 1131 N N . ILE B 1 43 ? -0.726 4.453 2.02 1 98.81 43 ILE B N 1
ATOM 1132 C CA . ILE B 1 43 ? -0.016 4.121 0.789 1 98.81 43 ILE B CA 1
ATOM 1133 C C . ILE B 1 43 ? 0.237 5.387 -0.022 1 98.81 43 ILE B C 1
ATOM 1135 O O . ILE B 1 43 ? -0.697 6.133 -0.329 1 98.81 43 ILE B O 1
ATOM 1139 N N . CYS B 1 44 ? 1.496 5.648 -0.303 1 97.94 44 CYS B N 1
ATOM 1140 C CA . CYS B 1 44 ? 1.837 6.68 -1.273 1 97.94 44 CYS B CA 1
ATOM 1141 C C . CYS B 1 44 ? 1.748 6.145 -2.697 1 97.94 44 CYS B C 1
ATOM 1143 O O . CYS B 1 44 ? 2.584 5.344 -3.117 1 97.94 44 CYS B O 1
ATOM 1145 N N . MET B 1 45 ? 0.873 6.66 -3.533 1 97.19 45 MET B N 1
ATOM 1146 C CA . MET B 1 45 ? 0.566 6.117 -4.852 1 97.19 45 MET B CA 1
ATOM 1147 C C . MET B 1 45 ? 1.682 6.43 -5.844 1 97.19 45 MET B C 1
ATOM 1149 O O . MET B 1 45 ? 1.896 5.684 -6.801 1 97.19 45 MET B O 1
ATOM 1153 N N . GLN B 1 46 ? 2.32 7.473 -5.617 1 94.25 46 GLN B N 1
ATOM 1154 C CA . GLN B 1 46 ? 3.365 7.895 -6.543 1 94.25 46 GLN B CA 1
ATOM 1155 C C . GLN B 1 46 ? 4.59 6.992 -6.434 1 94.25 46 GLN B C 1
ATOM 1157 O O . GLN B 1 46 ? 5.227 6.676 -7.441 1 94.25 46 GLN B O 1
ATOM 1162 N N . THR B 1 47 ? 4.906 6.656 -5.27 1 95.12 47 THR B N 1
ATOM 1163 C CA . THR B 1 47 ? 6.152 5.926 -5.066 1 95.12 47 THR B CA 1
ATOM 1164 C C . THR B 1 47 ? 5.879 4.441 -4.828 1 95.12 47 THR B C 1
ATOM 1166 O O . THR B 1 47 ? 6.785 3.613 -4.934 1 95.12 47 THR B O 1
ATOM 1169 N N . GLY B 1 48 ? 4.684 4.125 -4.398 1 97.44 48 GLY B N 1
ATOM 1170 C CA . GLY B 1 48 ? 4.328 2.752 -4.078 1 97.44 48 GLY B CA 1
ATOM 1171 C C . GLY B 1 48 ? 4.719 2.35 -2.666 1 97.44 48 GLY B C 1
ATOM 1172 O O . GLY B 1 48 ? 4.516 1.201 -2.266 1 97.44 48 GLY B O 1
ATOM 1173 N N . ARG B 1 49 ? 5.223 3.248 -1.9 1 97.88 49 ARG B N 1
ATOM 1174 C CA . ARG B 1 49 ? 5.586 2.945 -0.521 1 97.88 49 ARG B CA 1
ATOM 1175 C C . ARG B 1 49 ? 4.359 2.971 0.387 1 97.88 49 ARG B C 1
ATOM 1177 O O . ARG B 1 49 ? 3.467 3.803 0.21 1 97.88 49 ARG B O 1
ATOM 1184 N N . SER B 1 50 ? 4.414 2.059 1.407 1 98.75 50 SER B N 1
ATOM 1185 C CA . SER B 1 50 ? 3.289 1.976 2.332 1 98.75 50 SER B CA 1
ATOM 1186 C C . SER B 1 50 ? 3.76 1.663 3.748 1 98.75 50 SER B C 1
ATOM 1188 O O . SER B 1 50 ? 4.883 1.193 3.947 1 98.75 50 SER B O 1
ATOM 1190 N N . SER B 1 51 ? 2.869 2.018 4.695 1 98.44 51 SER B N 1
ATOM 1191 C CA . SER B 1 51 ? 3.139 1.723 6.098 1 98.44 51 SER B CA 1
ATOM 1192 C C . SER B 1 51 ? 1.859 1.76 6.93 1 98.44 51 SER B C 1
ATOM 1194 O O . SER B 1 51 ? 0.9 2.445 6.57 1 98.44 51 SER B O 1
ATOM 1196 N N . LEU B 1 52 ? 1.882 0.96 7.977 1 98.44 52 LEU B N 1
ATOM 1197 C CA . LEU B 1 52 ? 0.842 1.076 8.992 1 98.44 52 LEU B CA 1
ATOM 1198 C C . LEU B 1 52 ? 1.13 2.242 9.938 1 98.44 52 LEU B C 1
ATOM 1200 O O . LEU B 1 52 ? 2.189 2.291 10.562 1 98.44 52 LEU B O 1
ATOM 1204 N N . LEU B 1 53 ? 0.225 3.186 9.992 1 98.06 53 LEU B N 1
ATOM 1205 C CA . LEU B 1 53 ? 0.477 4.387 10.789 1 98.06 53 LEU B CA 1
ATOM 1206 C C . LEU B 1 53 ? -0.789 4.836 11.508 1 98.06 53 LEU B C 1
ATOM 1208 O O . LEU B 1 53 ? -1.878 4.816 10.93 1 98.06 53 LEU B O 1
ATOM 1212 N N . CYS B 1 54 ? -0.641 5.16 12.719 1 98.06 54 CYS B N 1
ATOM 1213 C CA . CYS B 1 54 ? -1.653 5.953 13.406 1 98.06 54 CYS B CA 1
ATOM 1214 C C . CYS B 1 54 ? -1.223 7.41 13.516 1 98.06 54 CYS B C 1
ATOM 1216 O O . CYS B 1 54 ? -0.159 7.789 13.016 1 98.06 54 CYS B O 1
ATOM 1218 N N . ALA B 1 55 ? -2.014 8.258 14.141 1 97.81 55 ALA B N 1
ATOM 1219 C CA . ALA B 1 55 ? -1.732 9.688 14.234 1 97.81 55 ALA B CA 1
ATOM 1220 C C . ALA B 1 55 ? -0.459 9.938 15.039 1 97.81 55 ALA B C 1
ATOM 1222 O O . ALA B 1 55 ? 0.327 10.828 14.703 1 97.81 55 ALA B O 1
ATOM 1223 N N . GLU B 1 56 ? -0.236 9.133 16.078 1 97.19 56 GLU B N 1
ATOM 1224 C CA . GLU B 1 56 ? 0.972 9.273 16.891 1 97.19 56 GLU B CA 1
ATOM 1225 C C . GLU B 1 56 ? 2.221 8.945 16.078 1 97.19 56 GLU B C 1
ATOM 1227 O O . GLU B 1 56 ? 3.227 9.648 16.172 1 97.19 56 GLU B O 1
ATOM 1232 N N . ASP B 1 57 ? 2.119 7.895 15.297 1 97.5 57 ASP B N 1
ATOM 1233 C CA . ASP B 1 57 ? 3.246 7.531 14.445 1 97.5 57 ASP B CA 1
ATOM 1234 C C . ASP B 1 57 ? 3.576 8.648 13.461 1 97.5 57 ASP B C 1
ATOM 1236 O O . ASP B 1 57 ? 4.746 8.914 13.18 1 97.5 57 ASP B O 1
ATOM 1240 N N . ALA B 1 58 ? 2.576 9.359 12.969 1 97.88 58 ALA B N 1
ATOM 1241 C CA . ALA B 1 58 ? 2.723 10.352 11.906 1 97.88 58 ALA B CA 1
ATOM 1242 C C . ALA B 1 58 ? 3.379 11.625 12.438 1 97.88 58 ALA B C 1
ATOM 1244 O O . ALA B 1 58 ? 3.812 12.477 11.664 1 97.88 58 ALA B O 1
ATOM 1245 N N . GLN B 1 59 ? 3.49 11.711 13.734 1 97.62 59 GLN B N 1
ATOM 1246 C CA . GLN B 1 59 ? 4.152 12.867 14.32 1 97.62 59 GLN B CA 1
ATOM 1247 C C . GLN B 1 59 ? 5.672 12.758 14.203 1 97.62 59 GLN B C 1
ATOM 1249 O O . GLN B 1 59 ? 6.387 13.75 14.359 1 97.62 59 GLN B O 1
ATOM 1254 N N . ASN B 1 60 ? 6.129 11.578 14.016 1 97.75 60 ASN B N 1
ATOM 1255 C CA . ASN B 1 60 ? 7.562 11.336 13.938 1 97.75 60 ASN B CA 1
ATOM 1256 C C . ASN B 1 60 ? 8.102 11.609 12.539 1 97.75 60 ASN B C 1
ATOM 1258 O O . ASN B 1 60 ? 7.996 10.758 11.656 1 97.75 60 ASN B O 1
ATOM 1262 N N . ILE B 1 61 ? 8.789 12.703 12.422 1 97.75 61 ILE B N 1
ATOM 1263 C CA . ILE B 1 61 ? 9.258 13.188 11.125 1 97.75 61 ILE B CA 1
ATOM 1264 C C . ILE B 1 61 ? 10.258 12.195 10.539 1 97.75 61 ILE B C 1
ATOM 1266 O O . ILE B 1 61 ? 10.234 11.93 9.336 1 97.75 61 ILE B O 1
ATOM 1270 N N . GLU B 1 62 ? 11.094 11.641 11.375 1 97.62 62 GLU B N 1
ATOM 1271 C CA . GLU B 1 62 ? 12.109 10.711 10.898 1 97.62 62 GLU B CA 1
ATOM 1272 C C . GLU B 1 62 ? 11.477 9.43 10.359 1 97.62 62 GLU B C 1
ATOM 1274 O O . GLU B 1 62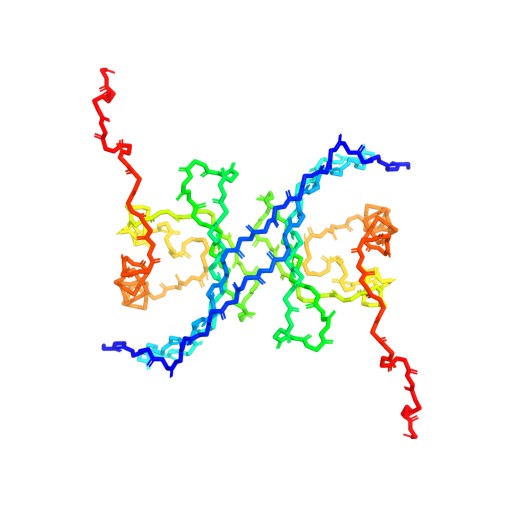 ? 11.922 8.891 9.344 1 97.62 62 GLU B O 1
ATOM 1279 N N . VAL B 1 63 ? 10.453 9.016 11.023 1 97.19 63 VAL B N 1
ATOM 1280 C CA . VAL B 1 63 ? 9.75 7.812 10.586 1 97.19 63 VAL B CA 1
ATOM 1281 C C . VAL B 1 63 ? 9.117 8.062 9.219 1 97.19 63 VAL B C 1
ATOM 1283 O O . VAL B 1 63 ? 9.211 7.219 8.32 1 97.19 63 VAL B O 1
ATOM 1286 N N . LEU B 1 64 ? 8.508 9.211 9.023 1 97.81 64 LEU B N 1
ATOM 1287 C CA . LEU B 1 64 ? 7.859 9.531 7.754 1 97.81 64 LEU B CA 1
ATOM 1288 C C . LEU B 1 64 ? 8.891 9.625 6.633 1 97.81 64 LEU B C 1
ATOM 1290 O O . LEU B 1 64 ? 8.648 9.141 5.523 1 97.81 64 LEU B O 1
ATOM 1294 N N . LYS B 1 65 ? 9.992 10.219 6.945 1 97.75 65 LYS B N 1
ATOM 1295 C CA . LYS B 1 65 ? 11.047 10.352 5.941 1 97.75 65 LYS B CA 1
ATOM 1296 C C . LYS B 1 65 ? 11.562 8.984 5.5 1 97.75 65 LYS B C 1
ATOM 1298 O O . LYS B 1 65 ? 11.734 8.734 4.305 1 97.75 65 LYS B O 1
ATOM 1303 N N . GLN B 1 66 ? 11.719 8.125 6.402 1 97.31 66 GLN B N 1
ATOM 1304 C CA . GLN B 1 66 ? 12.227 6.789 6.102 1 97.31 66 GLN B CA 1
ATOM 1305 C C . GLN B 1 66 ? 11.18 5.965 5.355 1 97.31 66 GLN B C 1
ATOM 1307 O O . GLN B 1 66 ? 11.477 5.375 4.312 1 97.31 66 GLN B O 1
ATOM 1312 N N . LYS B 1 67 ? 9.977 5.98 5.789 1 97.31 67 LYS B N 1
ATOM 1313 C CA . LYS B 1 67 ? 8.938 5.094 5.277 1 97.31 67 LYS B CA 1
ATOM 1314 C C . LYS B 1 67 ? 8.492 5.52 3.879 1 97.31 67 LYS B C 1
ATOM 1316 O O . LYS B 1 67 ? 8.18 4.676 3.037 1 97.31 67 LYS B O 1
ATOM 1321 N N . PHE B 1 68 ? 8.539 6.816 3.617 1 96.94 68 PHE B N 1
ATOM 1322 C CA . PHE B 1 68 ? 7.996 7.289 2.35 1 96.94 68 PHE B CA 1
ATOM 1323 C C . PHE B 1 68 ? 9.094 7.895 1.482 1 96.94 68 PHE B C 1
ATOM 1325 O O . PHE B 1 68 ? 8.812 8.508 0.453 1 96.94 68 PHE B O 1
ATOM 1332 N N . ALA B 1 69 ? 10.289 7.762 1.867 1 94.38 69 ALA B N 1
ATOM 1333 C CA . ALA B 1 69 ? 11.469 8.211 1.13 1 94.38 69 ALA B CA 1
ATOM 1334 C C . ALA B 1 69 ? 11.375 9.703 0.816 1 94.38 69 ALA B C 1
ATOM 1336 O O . ALA B 1 69 ? 11.555 10.117 -0.333 1 94.38 69 ALA B O 1
ATOM 1337 N N . ILE B 1 70 ? 11.125 10.43 1.82 1 94.19 70 ILE B N 1
ATOM 1338 C CA . ILE B 1 70 ? 11.109 11.883 1.701 1 94.19 70 ILE B CA 1
ATOM 1339 C C . ILE B 1 70 ? 12.406 12.461 2.248 1 94.19 70 ILE B C 1
ATOM 1341 O O . ILE B 1 70 ? 12.766 12.227 3.406 1 94.19 70 ILE B O 1
ATOM 1345 N N . ALA B 1 71 ? 13.117 13.203 1.446 1 91.75 71 ALA B N 1
ATOM 1346 C CA . ALA B 1 71 ? 14.43 13.719 1.835 1 91.75 71 ALA B CA 1
ATOM 1347 C C . ALA B 1 71 ? 14.297 15.031 2.598 1 91.75 71 ALA B C 1
ATOM 1349 O O . ALA B 1 71 ? 15.023 15.273 3.568 1 91.75 71 ALA B O 1
ATOM 1350 N N . ASP B 1 72 ? 13.367 15.828 2.277 1 94.31 72 ASP B N 1
ATOM 1351 C CA . ASP B 1 72 ? 13.258 17.188 2.787 1 94.31 72 ASP B CA 1
ATOM 1352 C C . ASP B 1 72 ? 12.453 17.219 4.082 1 94.31 72 ASP B C 1
ATOM 1354 O O . ASP B 1 72 ? 11.305 16.766 4.121 1 94.31 72 ASP B O 1
ATOM 1358 N N . ASP B 1 73 ? 13.016 17.875 5.098 1 95.25 73 ASP B N 1
ATOM 1359 C CA . ASP B 1 73 ? 12.375 17.938 6.41 1 95.25 73 ASP B CA 1
ATOM 1360 C C . ASP B 1 73 ? 11.07 18.734 6.352 1 95.25 73 ASP B C 1
ATOM 1362 O O . ASP B 1 73 ? 10.094 18.375 7.008 1 95.25 73 ASP B O 1
ATOM 1366 N N . GLU B 1 74 ? 11.094 19.734 5.664 1 95.12 74 GLU B N 1
ATOM 1367 C CA . GLU B 1 74 ? 9.898 20.562 5.574 1 95.12 74 GLU B CA 1
ATOM 1368 C C . GLU B 1 74 ? 8.75 19.812 4.906 1 95.12 74 GLU B C 1
ATOM 1370 O O . GLU B 1 74 ? 7.605 19.891 5.352 1 95.12 74 GLU B O 1
ATOM 1375 N N . GLU B 1 75 ? 9.047 19.078 3.875 1 93.94 75 GLU B N 1
ATOM 1376 C CA . GLU B 1 75 ? 8.047 18.266 3.207 1 93.94 75 GLU B CA 1
ATOM 1377 C C . GLU B 1 75 ? 7.496 17.188 4.145 1 93.94 75 GLU B C 1
ATOM 1379 O O . GLU B 1 75 ? 6.285 16.953 4.18 1 93.94 75 GLU B O 1
ATOM 1384 N N . ALA B 1 76 ? 8.406 16.641 4.898 1 95.94 76 ALA B N 1
ATOM 1385 C CA . ALA B 1 76 ? 7.984 15.617 5.859 1 95.94 76 ALA B CA 1
ATOM 1386 C C . ALA B 1 76 ? 7.098 16.219 6.945 1 95.94 76 ALA B C 1
ATOM 1388 O O . ALA B 1 76 ? 6.137 15.586 7.391 1 95.94 76 ALA B O 1
ATOM 1389 N N . HIS B 1 77 ? 7.438 17.406 7.355 1 96.81 77 HIS B N 1
ATOM 1390 C CA . HIS B 1 77 ? 6.625 18.109 8.344 1 96.81 77 HIS B CA 1
ATOM 1391 C C . HIS B 1 77 ? 5.223 18.391 7.812 1 96.81 77 HIS B C 1
ATOM 1393 O O . HIS B 1 77 ? 4.234 18.203 8.531 1 96.81 77 HIS B O 1
ATOM 1399 N N . GLU B 1 78 ? 5.125 18.859 6.605 1 96.69 78 GLU B N 1
ATOM 1400 C CA . GLU B 1 78 ? 3.822 19.109 5.996 1 96.69 78 GLU B CA 1
ATOM 1401 C C . GLU B 1 78 ? 3.004 17.828 5.879 1 96.69 78 GLU B C 1
ATOM 1403 O O . GLU B 1 78 ? 1.802 17.828 6.148 1 96.69 78 GLU B O 1
ATOM 1408 N N . LEU B 1 79 ? 3.676 16.766 5.523 1 96.38 79 LEU B N 1
ATOM 1409 C CA . LEU B 1 79 ? 2.988 15.477 5.457 1 96.38 79 LEU B CA 1
ATOM 1410 C C . LEU B 1 79 ? 2.52 15.039 6.84 1 96.38 79 LEU B C 1
ATOM 1412 O O . LEU B 1 79 ? 1.422 14.5 6.984 1 96.38 79 LEU B O 1
ATOM 1416 N N . SER B 1 80 ? 3.344 15.211 7.801 1 97.56 80 SER B N 1
ATOM 1417 C CA . SER B 1 80 ? 3 14.883 9.18 1 97.56 80 SER B CA 1
ATOM 1418 C C . SER B 1 80 ? 1.7 15.562 9.602 1 97.56 80 SER B C 1
ATOM 1420 O O . SER B 1 80 ? 0.787 14.898 10.102 1 97.56 80 SER B O 1
ATOM 1422 N N . LEU B 1 81 ? 1.631 16.797 9.344 1 96.69 81 LEU B N 1
ATOM 1423 C CA . LEU B 1 81 ? 0.437 17.547 9.727 1 96.69 81 LEU B CA 1
ATOM 1424 C C . LEU B 1 81 ? -0.786 17.031 8.969 1 96.69 81 LEU B C 1
ATOM 1426 O O . LEU B 1 81 ? -1.859 16.875 9.555 1 96.69 81 LEU B O 1
ATOM 1430 N N . PHE B 1 82 ? -0.602 16.812 7.777 1 96.75 82 PHE B N 1
ATOM 1431 C CA . PHE B 1 82 ? -1.69 16.312 6.949 1 96.75 82 PHE B CA 1
ATOM 1432 C C . PHE B 1 82 ? -2.197 14.969 7.473 1 96.75 82 PHE B C 1
ATOM 1434 O O . PHE B 1 82 ? -3.398 14.797 7.691 1 96.75 82 PHE B O 1
ATOM 1441 N N . LEU B 1 83 ? -1.306 14.039 7.719 1 97.56 83 LEU B N 1
ATOM 1442 C CA . LEU B 1 83 ? -1.678 12.68 8.117 1 97.56 83 LEU B CA 1
ATOM 1443 C C . LEU B 1 83 ? -2.285 12.672 9.516 1 97.56 83 LEU B C 1
ATOM 1445 O O . LEU B 1 83 ? -3.188 11.883 9.805 1 97.56 83 LEU B O 1
ATOM 1449 N N . GLN B 1 84 ? -1.788 13.539 10.336 1 97.31 84 GLN B N 1
ATOM 1450 C CA . GLN B 1 84 ? -2.35 13.609 11.68 1 97.31 84 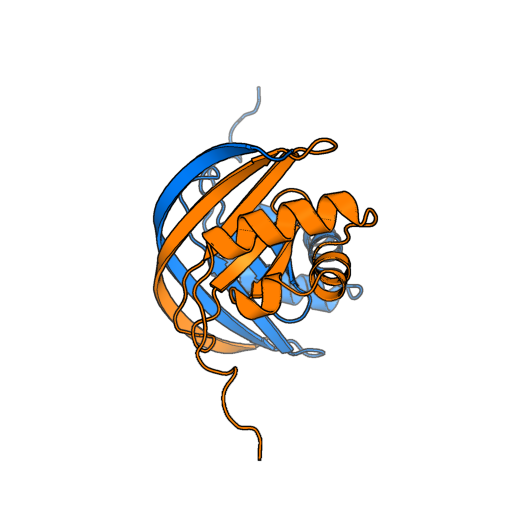GLN B CA 1
ATOM 1451 C C . GLN B 1 84 ? -3.84 13.938 11.641 1 97.31 84 GLN B C 1
ATOM 1453 O O . GLN B 1 84 ? -4.602 13.5 12.508 1 97.31 84 GLN B O 1
ATOM 1458 N N . GLY B 1 85 ? -4.195 14.633 10.648 1 96.19 85 GLY B N 1
ATOM 1459 C CA . GLY B 1 85 ? -5.594 15 10.508 1 96.19 85 GLY B CA 1
ATOM 1460 C C . GLY B 1 85 ? -6.438 13.906 9.875 1 96.19 85 GLY B C 1
ATOM 1461 O O . GLY B 1 85 ? -7.668 13.992 9.867 1 96.19 85 GLY B O 1
ATOM 1462 N N . HIS B 1 86 ? -5.848 12.867 9.43 1 97.62 86 HIS B N 1
ATOM 1463 C CA . HIS B 1 86 ? -6.574 11.844 8.688 1 97.62 86 HIS B CA 1
ATOM 1464 C C . HIS B 1 86 ? -6.453 10.484 9.359 1 97.62 86 HIS B C 1
ATOM 1466 O O . HIS B 1 86 ? -7.141 9.531 8.977 1 97.62 86 HIS B O 1
ATOM 1472 N N . LEU B 1 87 ? -5.582 10.352 10.328 1 98 87 LEU B N 1
ATOM 1473 C CA . LEU B 1 87 ? -5.332 9.062 10.953 1 98 87 LEU B CA 1
ATOM 1474 C C . LEU B 1 87 ? -5.875 9.039 12.383 1 98 87 LEU B C 1
ATOM 1476 O O . LEU B 1 87 ? -5.828 10.047 13.086 1 98 87 LEU B O 1
ATOM 1480 N N . PRO B 1 88 ? -6.355 7.922 12.773 1 97.5 88 PRO B N 1
ATOM 1481 C CA . PRO B 1 88 ? -6.844 7.801 14.148 1 97.5 88 PRO B CA 1
ATOM 1482 C C . PRO B 1 88 ? -5.711 7.766 15.172 1 97.5 88 PRO B C 1
ATOM 1484 O O . PRO B 1 88 ? -4.578 7.41 14.836 1 97.5 88 PRO B O 1
ATOM 1487 N N . HIS B 1 89 ? -6.078 8.195 16.359 1 95.75 89 HIS B N 1
ATOM 1488 C CA . HIS B 1 89 ? -5.188 7.992 17.5 1 95.75 89 HIS B CA 1
ATOM 1489 C C . HIS B 1 89 ? -5.34 6.59 18.078 1 95.75 89 HIS B C 1
ATOM 1491 O O . HIS B 1 89 ? -6.441 6.035 18.094 1 95.75 89 HIS B O 1
ATOM 1497 N N . THR B 1 90 ? -4.203 6.039 18.312 1 89.69 90 THR B N 1
ATOM 1498 C CA . THR B 1 90 ? -4.258 4.742 18.969 1 89.69 90 THR B CA 1
ATOM 1499 C C . THR B 1 90 ? -3.752 4.848 20.406 1 89.69 90 THR B C 1
ATOM 1501 O O . THR B 1 90 ? -2.904 5.691 20.719 1 89.69 90 THR B O 1
ATOM 1504 N N . ASP B 1 91 ? -4.566 4.793 21.484 1 71.19 91 ASP B N 1
ATOM 1505 C CA . ASP B 1 91 ? -4.285 4.914 22.906 1 71.19 91 ASP B CA 1
ATOM 1506 C C . ASP B 1 91 ? -2.93 4.301 23.25 1 71.19 91 ASP B C 1
ATOM 1508 O O . ASP B 1 91 ? -2.572 4.191 24.438 1 71.19 91 ASP B O 1
ATOM 1512 N N . HIS B 1 92 ? -2.182 3.824 22.453 1 56.72 92 HIS B N 1
ATOM 1513 C CA . HIS B 1 92 ? -1.035 3.166 23.078 1 56.72 92 HIS B CA 1
ATOM 1514 C C . HIS B 1 92 ? -0.097 4.184 23.719 1 56.72 92 HIS B C 1
ATOM 1516 O O . HIS B 1 92 ? 0.989 3.826 24.188 1 56.72 92 HIS B O 1
ATOM 1522 N N . ALA B 1 93 ? -0.208 5.508 23.594 1 45.47 93 ALA B N 1
ATOM 1523 C CA . ALA B 1 93 ? 0.658 6.336 24.422 1 45.47 93 ALA B CA 1
ATOM 1524 C C . ALA B 1 93 ? 0.671 5.836 25.875 1 45.47 93 ALA B C 1
ATOM 1526 O O . ALA B 1 93 ? 1.172 6.52 26.766 1 45.47 93 ALA B O 1
ATOM 1527 N N . LEU B 1 94 ? -0.221 5.027 26.312 1 42.12 94 LEU B N 1
ATOM 1528 C CA . LEU B 1 94 ? -0.172 4.789 27.75 1 42.12 94 LEU B CA 1
ATOM 1529 C C . LEU B 1 94 ? 1.237 4.41 28.188 1 42.12 94 LEU B C 1
ATOM 1531 O O . LEU B 1 94 ? 2.061 4.004 27.359 1 42.12 94 LEU B O 1
ATOM 1535 N N . THR B 1 95 ? 1.316 3.869 29.547 1 35.91 95 THR B N 1
ATOM 1536 C CA . THR B 1 95 ? 2.148 3.699 30.734 1 35.91 95 THR B CA 1
ATOM 1537 C C . THR B 1 95 ? 3.242 2.664 30.484 1 35.91 95 THR B C 1
ATOM 1539 O O . THR B 1 95 ? 2.955 1.475 30.344 1 35.91 95 THR B O 1
ATOM 1542 N N . GLN B 1 96 ? 3.893 2.691 29.422 1 24.78 96 GLN B N 1
ATOM 1543 C CA . GLN B 1 96 ? 4.891 1.69 29.781 1 24.78 96 GLN B CA 1
ATOM 1544 C C . GLN B 1 96 ? 5.504 1.989 31.156 1 24.78 96 GLN B C 1
ATOM 1546 O O . GLN B 1 96 ? 5.984 3.1 31.391 1 24.78 96 GLN B O 1
ATOM 1551 N N . TYR B 1 97 ? 5.113 1.14 32.094 1 26.47 97 TYR B N 1
ATOM 1552 C CA . TYR B 1 97 ? 5.879 1.075 33.344 1 26.47 97 TYR B CA 1
ATOM 1553 C C . TYR B 1 97 ? 7.363 0.894 33.062 1 26.47 97 TYR B C 1
ATOM 1555 O O . TYR B 1 97 ? 7.742 0.267 32.062 1 26.47 97 TYR B O 1
#

Secondary structure (DSSP, 8-state):
--EEEEEEEEEEEEEEEEEE-SS-EEEEEEE--STTTT--EEEETTT-BEEE--HHHHT-HHHHHHHHT---HHHHHHHHHHHHTTS---GGGS---/--EEEEEEEEEEEEEEEEEE-SS-EEEEEEE--STTTT--EEEETTT-BEEE--HHHHT-HHHHHHHHT---HHHHHHHHHHHHTTS---GGGS---

Organism: NCBI:txid267746

Radius of gyration: 17.4 Å; Cα contacts (8 Å, |Δi|>4): 408; chains: 2; bounding box: 32×50×67 Å

Sequence (194 aa):
MFERLYETSETTKVNFVGFASEKARYDFGLVYTNQFFGKPLVICMQTGRSSLLCAEDAQNIEVLKQKFAIADDEEAHELSLFLQGHLPHTDHALTQYMFERLYETSETTKVNFVGFASEKARYDFGLVYTNQFFGKPLVICMQTGRSSLLCAEDAQNIEVLKQKFAIADDEEAHELSLFLQGHLPHTDHALTQY

Nearest PDB structures (foldseek):
  6iy0-assembly3_E  TM=9.082E-01  e=1.407E-06  Staphylococcus aureus subsp. aureus Mu50
  6iy0-assembly2_D  TM=9.001E-01  e=1.001E-05  Staphylococcus aureus subsp. aureus Mu50
  8xfu-assembly1_C  TM=8.706E-01  e=7.834E-06  Staphylococcus aureus subsp. aureus Mu50
  3mbe-assembly2_F  TM=3.962E-01  e=1.992E+00  Mus musculus
  8f3d-assembly1_H  TM=5.387E-01  e=9.224E+00  Leishmania tarentolae

pLDDT: mean 92.25, std 14.56, range [24.78, 98.81]

InterPro domains:
  IPR021415 SAV0927-like [PF11256] (5-84)

Foldseek 3Di:
DDDDDDDDDDDFDKDWDWDDDPVDIWIWIWTQDPPPQRFTWIATPVVRFIDGDALVRLCDLVSQCVRVVPDDSVVSNSSSVVVNVVGHDRPPVDDPD/DDDDDDDDDDDFDKDWDWDDDPVDIWIWIWTQDPPPQRFTWIATPVVGFIDGDALVRLCDLVSQCVRVVPDDSVVSNSSSVVVNVVGHDRPPVDDPD